Protein AF-0000000066916972 (afdb_homodimer)

Secondary structure (DSSP, 8-state):
------PPPGGGSPPHHHHHHHHHHHHHHHHTT----HHHHHHHHHHHHHHHHHHHHTT--TTEEEEEEEEEEE--TT-EEEEEEEES-TTT-EEEEEEEE-SSEEEEEEEEEEE--/------PPPGGGSPPHHHHHHHHHHHHHHHHTT----HHHHHHHHHHHHHHHHHHHHTT--TTEEEEEEEEEEE--TT-EEEEEEEES-TTT-EEEEEEEE-SSEEEEEEEEEEE--

Solvent-accessible surface area (backbone atoms only — not comparable to full-atom values): 13175 Å² total; per-residue (Å²): 131,79,71,82,71,65,65,71,51,83,89,57,46,86,51,61,69,60,53,36,48,51,49,51,50,51,48,51,72,72,43,71,84,51,66,63,40,78,90,60,36,74,52,49,26,49,53,52,43,50,54,50,50,54,55,56,59,70,66,70,46,89,48,48,33,42,38,35,38,23,36,35,30,49,61,58,77,83,55,64,27,77,30,76,47,76,53,71,56,76,88,64,30,49,74,36,65,42,82,44,73,60,95,37,22,32,32,43,39,36,39,38,40,40,57,46,75,130,81,74,81,72,67,65,72,50,83,89,56,46,84,53,62,69,60,52,37,48,50,47,50,49,51,48,50,72,70,43,70,84,51,68,63,40,81,90,58,37,69,53,50,26,48,53,52,43,50,53,50,50,54,56,56,60,69,66,69,46,88,48,49,33,42,38,36,38,22,37,33,29,50,61,55,81,84,55,63,29,78,31,76,46,74,52,72,54,77,88,65,30,49,73,35,66,39,82,44,74,61,96,38,24,32,32,43,38,36,40,38,39,40,57,45,75

Organism: Strongyloides stercoralis (NCBI:txid6248)

InterPro domains:
  IPR005334 Dynein light chain Tctex-1-like [PF03645] (20-112)
  IPR005334 Dynein light chain Tctex-1-like [PTHR21255] (5-115)
  IPR038586 Tctex-1-like superfamily [G3DSA:3.30.1140.40] (19-115)

Nearest PDB structures (foldseek):
  8glv-assembly1_AS  TM=9.464E-01  e=1.486E-13  Chlamydomonas reinhardtii
  8j07-assembly1_r7  TM=9.546E-01  e=4.256E-13  Homo sapiens
  8j07-assembly1_l7  TM=9.556E-01  e=2.866E-11  Homo sapiens
  8rgi-assembly1_B  TM=9.349E-01  e=4.851E-11  Homo sapiens
  8glv-assembly1_Lr  TM=9.113E-01  e=4.541E-10  Chlamydomonas reinhardtii

Foldseek 3Di:
DPPPPDADDPLLADDQVQLQVLLVVLCCVQPVPPADDPVPVVCSQVVSQVSSVVVVVVSVRVQKDKDKDKDKDFPDDPPDDDDDDDDADPRRKDKYWDWDDDPTMIMIMMMTIHGHD/DPPPPDADDPLLADDQVQLQVLLVVLCCVQPVPPADDPVPVVVSQVVSQVSSVVVVVVSVRVQKDKDKDKDKDFPDDPPDDDDDDDDADPRRKDKYWDWDDDPTMIMIMMMTIHGHD

Structure (mmCIF, N/CA/C/O backbone):
data_AF-0000000066916972-model_v1
#
loop_
_entity.id
_entity.type
_entity.pdbx_description
1 polymer 'Succinate--CoA ligase'
#
loop_
_atom_site.group_PDB
_atom_site.id
_atom_site.type_symbol
_atom_site.label_atom_id
_atom_site.label_alt_id
_atom_site.label_comp_id
_atom_site.label_asym_id
_atom_site.label_entity_id
_atom_site.label_seq_id
_atom_site.pdbx_PDB_ins_code
_atom_site.Cartn_x
_atom_site.Cartn_y
_atom_site.Cartn_z
_atom_site.occupancy
_atom_site.B_iso_or_equiv
_atom_site.auth_seq_id
_atom_site.auth_comp_id
_atom_site.auth_asym_id
_atom_site.auth_atom_id
_atom_site.pdbx_PDB_model_num
ATOM 1 N N . MET A 1 1 ? -1.182 -36.469 -3.906 1 28.83 1 MET A N 1
ATOM 2 C CA . MET A 1 1 ? -0.277 -35.75 -4.797 1 28.83 1 MET A CA 1
ATOM 3 C C . MET A 1 1 ? -0.065 -34.312 -4.316 1 28.83 1 MET A C 1
ATOM 5 O O . MET A 1 1 ? -1.028 -33.562 -4.121 1 28.83 1 MET A O 1
ATOM 9 N N . ASP A 1 2 ? 0.674 -33.969 -3.365 1 36.44 2 ASP A N 1
ATOM 10 C CA . ASP A 1 2 ? 0.94 -32.812 -2.516 1 36.44 2 ASP A CA 1
ATOM 11 C C . ASP A 1 2 ? 1.146 -31.562 -3.354 1 36.44 2 ASP A C 1
ATOM 13 O O . ASP A 1 2 ? 1.999 -31.531 -4.246 1 36.44 2 ASP A O 1
ATOM 17 N N . GLY A 1 3 ? 0.153 -30.906 -3.834 1 41.62 3 GLY A N 1
ATOM 18 C CA . GLY A 1 3 ? 0.138 -29.953 -4.926 1 41.62 3 GLY A CA 1
ATOM 19 C C . GLY A 1 3 ? 1.341 -29.016 -4.926 1 41.62 3 GLY A C 1
ATOM 20 O O . GLY A 1 3 ? 1.827 -28.625 -3.861 1 41.62 3 GLY A O 1
ATOM 21 N N . PHE A 1 4 ? 2.34 -29.141 -5.809 1 47.41 4 PHE A N 1
ATOM 22 C CA . PHE A 1 4 ? 3.635 -28.5 -5.988 1 47.41 4 PHE A CA 1
ATOM 23 C C . PHE A 1 4 ? 3.527 -27 -5.762 1 47.41 4 PHE A C 1
ATOM 25 O O . PHE A 1 4 ? 2.754 -26.312 -6.438 1 47.41 4 PHE A O 1
ATOM 32 N N . VAL A 1 5 ? 3.193 -26.469 -4.504 1 56.69 5 VAL A N 1
ATOM 33 C CA . VAL A 1 5 ? 3.182 -25.031 -4.246 1 56.69 5 VAL A CA 1
ATOM 34 C C . VAL A 1 5 ? 4.469 -24.406 -4.77 1 56.69 5 VAL A C 1
ATOM 36 O O . VAL A 1 5 ? 5.562 -24.734 -4.312 1 56.69 5 VAL A O 1
ATOM 39 N N . LEU A 1 6 ? 4.375 -23.891 -5.957 1 65.12 6 LEU A N 1
ATOM 40 C CA . LEU A 1 6 ? 5.535 -23.234 -6.555 1 65.12 6 LEU A CA 1
ATOM 41 C C . LEU A 1 6 ? 6.07 -22.141 -5.648 1 65.12 6 LEU A C 1
ATOM 43 O O . LEU A 1 6 ? 5.309 -21.281 -5.191 1 65.12 6 LEU A O 1
ATOM 47 N N . ARG A 1 7 ? 7.004 -22.484 -4.734 1 71.56 7 ARG A N 1
ATOM 48 C CA . ARG A 1 7 ? 7.777 -21.5 -3.996 1 71.56 7 ARG A CA 1
ATOM 49 C C . ARG A 1 7 ? 8.984 -21.016 -4.805 1 71.56 7 ARG A C 1
ATOM 51 O O . ARG A 1 7 ? 9.516 -21.766 -5.629 1 71.56 7 ARG A O 1
ATOM 58 N N . PRO A 1 8 ? 9.188 -19.703 -4.699 1 71.88 8 PRO A N 1
ATOM 59 C CA . PRO A 1 8 ? 10.359 -19.234 -5.441 1 71.88 8 PRO A CA 1
ATOM 60 C C . PRO A 1 8 ? 11.648 -19.906 -4.977 1 71.88 8 PRO A C 1
ATOM 62 O O . PRO A 1 8 ? 11.812 -20.188 -3.785 1 71.88 8 PRO A O 1
ATOM 65 N N . ASN A 1 9 ? 12.383 -20.266 -5.961 1 78.69 9 ASN A N 1
ATOM 66 C CA . ASN A 1 9 ? 13.734 -20.656 -5.578 1 78.69 9 ASN A CA 1
ATOM 67 C C . ASN A 1 9 ? 14.547 -19.453 -5.086 1 78.69 9 ASN A C 1
ATOM 69 O O . ASN A 1 9 ? 14.109 -18.312 -5.215 1 78.69 9 ASN A O 1
ATOM 73 N N . ILE A 1 10 ? 15.625 -19.672 -4.469 1 77.12 10 ILE A N 1
ATOM 74 C CA . ILE A 1 10 ? 16.422 -18.672 -3.791 1 77.12 10 ILE A CA 1
ATOM 75 C C . ILE A 1 10 ? 16.75 -17.531 -4.754 1 77.12 10 ILE A C 1
ATOM 77 O O . ILE A 1 10 ? 16.703 -16.359 -4.375 1 77.12 10 ILE A O 1
ATOM 81 N N . GLN A 1 11 ? 16.953 -17.844 -6.055 1 81 11 GLN A N 1
ATOM 82 C CA . GLN A 1 11 ? 17.359 -16.828 -7.031 1 81 11 GLN A CA 1
ATOM 83 C C . GLN A 1 11 ? 16.156 -16.016 -7.496 1 81 11 GLN A C 1
ATOM 85 O O . GLN A 1 11 ? 16.312 -14.898 -7.996 1 81 11 GLN A O 1
ATOM 90 N N . GLU A 1 12 ? 15.023 -16.516 -7.262 1 89.06 12 GLU A N 1
ATOM 91 C CA . GLU A 1 12 ? 13.828 -15.859 -7.789 1 89.06 12 GLU A CA 1
ATOM 92 C C . GLU A 1 12 ? 13.031 -15.188 -6.676 1 89.06 12 GLU A C 1
ATOM 94 O O . GLU A 1 12 ? 11.891 -14.766 -6.887 1 89.06 12 GLU A O 1
ATOM 99 N N . LYS A 1 13 ? 13.672 -15.141 -5.566 1 93.38 13 LYS A N 1
ATOM 100 C CA . LYS A 1 13 ? 12.984 -14.539 -4.426 1 93.38 13 LYS A CA 1
ATOM 101 C C . LYS A 1 13 ? 13.32 -13.055 -4.301 1 93.38 13 LYS A C 1
ATOM 103 O O . LYS A 1 13 ? 14.469 -12.656 -4.473 1 93.38 13 LYS A O 1
ATOM 108 N N . PHE A 1 14 ? 12.367 -12.328 -4.012 1 97.12 14 PHE A N 1
ATOM 109 C CA . PHE A 1 14 ? 12.586 -10.922 -3.678 1 97.12 14 PHE A CA 1
ATOM 110 C C . PHE A 1 14 ? 13.352 -10.797 -2.365 1 97.12 14 PHE A C 1
ATOM 112 O O . PHE A 1 14 ? 12.914 -11.305 -1.333 1 97.12 14 PHE A O 1
ATOM 119 N N . ARG A 1 15 ? 14.484 -10.141 -2.395 1 96.44 15 ARG A N 1
ATOM 120 C CA . ARG A 1 15 ? 15.305 -9.945 -1.201 1 96.44 15 ARG A CA 1
ATOM 121 C C . ARG A 1 15 ? 15.039 -8.586 -0.57 1 96.44 15 ARG A C 1
ATOM 123 O O . ARG A 1 15 ? 15.242 -7.547 -1.208 1 96.44 15 ARG A O 1
ATOM 130 N N . SER A 1 16 ? 14.648 -8.586 0.665 1 97.31 16 SER A N 1
ATOM 131 C CA . SER A 1 16 ? 14.297 -7.363 1.374 1 97.31 16 SER A CA 1
ATOM 132 C C . SER A 1 16 ? 15.461 -6.379 1.399 1 97.31 16 SER A C 1
ATOM 134 O O . SER A 1 16 ? 15.258 -5.168 1.316 1 97.31 16 SER A O 1
ATOM 136 N N . THR A 1 17 ? 16.672 -6.855 1.531 1 97.62 17 THR A N 1
ATOM 137 C CA . THR A 1 17 ? 17.859 -6.004 1.575 1 97.62 17 THR A CA 1
ATOM 138 C C . THR A 1 17 ? 17.984 -5.199 0.286 1 97.62 17 THR A C 1
ATOM 140 O O . THR A 1 17 ? 18.25 -3.996 0.324 1 97.62 17 THR A O 1
ATOM 143 N N . ILE A 1 18 ? 17.781 -5.828 -0.827 1 97.56 18 ILE A N 1
ATOM 144 C CA . ILE A 1 18 ? 17.875 -5.164 -2.121 1 97.56 18 ILE A CA 1
ATOM 145 C C . ILE A 1 18 ? 16.75 -4.125 -2.244 1 97.56 18 ILE A C 1
ATOM 147 O O . ILE A 1 18 ? 17 -2.992 -2.662 1 97.56 18 ILE A O 1
ATOM 151 N N . GLY A 1 19 ? 15.516 -4.48 -1.885 1 98.38 19 GLY A N 1
ATOM 152 C CA . GLY A 1 19 ? 14.398 -3.551 -1.91 1 98.38 19 GLY A CA 1
ATOM 153 C C . GLY A 1 19 ? 14.625 -2.318 -1.057 1 98.38 19 GLY A C 1
ATOM 154 O O . GLY A 1 19 ? 14.367 -1.196 -1.494 1 98.38 19 GLY A O 1
ATOM 155 N N . LYS A 1 20 ? 15.18 -2.57 0.111 1 98.38 20 LYS A N 1
ATOM 156 C CA . LYS A 1 20 ? 15.469 -1.457 1.011 1 98.38 20 LYS A CA 1
ATOM 157 C C . LYS A 1 20 ? 16.516 -0.52 0.409 1 98.38 20 LYS A C 1
ATOM 159 O O . LYS A 1 20 ? 16.375 0.703 0.491 1 98.38 20 LYS A O 1
ATOM 164 N N . ASN A 1 21 ? 17.5 -1.077 -0.158 1 98.69 21 ASN A N 1
ATOM 165 C CA . ASN A 1 21 ? 18.531 -0.267 -0.786 1 98.69 21 ASN A CA 1
ATOM 166 C C . ASN A 1 21 ? 17.984 0.56 -1.941 1 98.69 21 ASN A C 1
ATOM 168 O O . ASN A 1 21 ? 18.375 1.712 -2.133 1 98.69 21 ASN A O 1
ATOM 172 N N . ILE A 1 22 ? 17.109 -0.018 -2.725 1 98.75 22 ILE A N 1
ATOM 173 C CA . ILE A 1 22 ? 16.469 0.706 -3.816 1 98.75 22 ILE A CA 1
ATOM 174 C C . ILE A 1 22 ? 15.742 1.934 -3.266 1 98.75 22 ILE A C 1
ATOM 176 O O . ILE A 1 22 ? 15.914 3.045 -3.773 1 98.75 22 ILE A O 1
ATOM 180 N N . LEU A 1 23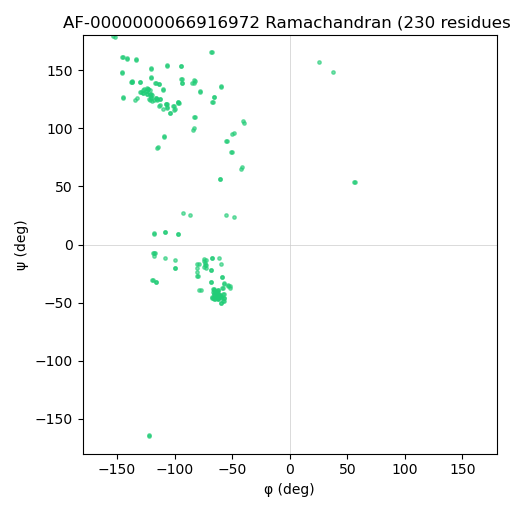 ? 14.938 1.767 -2.201 1 98.75 23 LEU A N 1
ATOM 181 C CA . LEU A 1 23 ? 14.18 2.869 -1.614 1 98.75 23 LEU A CA 1
ATOM 182 C C . LEU A 1 23 ? 15.117 3.949 -1.085 1 98.75 23 LEU A C 1
ATOM 184 O O . LEU A 1 23 ? 14.914 5.137 -1.352 1 98.75 23 LEU A O 1
ATOM 188 N N . LYS A 1 24 ? 16.125 3.527 -0.404 1 98.62 24 LYS A N 1
ATOM 189 C CA . LYS A 1 24 ? 17.094 4.453 0.175 1 98.62 24 LYS A CA 1
ATOM 190 C C . LYS A 1 24 ? 17.766 5.289 -0.908 1 98.62 24 LYS A C 1
ATOM 192 O O . LYS A 1 24 ? 17.828 6.516 -0.803 1 98.62 24 LYS A O 1
ATOM 197 N N . GLU A 1 25 ? 18.25 4.625 -1.918 1 98.75 25 GLU A N 1
ATOM 198 C CA . GLU A 1 25 ? 19 5.281 -2.984 1 98.75 25 GLU A CA 1
ATOM 199 C C . GLU A 1 25 ? 18.109 6.234 -3.775 1 98.75 25 GLU A C 1
ATOM 201 O O . GLU A 1 25 ? 18.516 7.367 -4.066 1 98.75 25 GLU A O 1
ATOM 206 N N . VAL A 1 26 ? 16.953 5.809 -4.156 1 98.44 26 VAL A N 1
ATOM 207 C CA . VAL A 1 26 ? 16.047 6.629 -4.953 1 98.44 26 VAL A CA 1
ATOM 208 C C . VAL A 1 26 ? 15.648 7.879 -4.168 1 98.44 26 VAL A C 1
ATOM 210 O O . VAL A 1 26 ? 15.688 8.992 -4.703 1 98.44 26 VAL A O 1
ATOM 213 N N . CYS A 1 27 ? 15.281 7.711 -2.887 1 97.69 27 CYS A N 1
ATOM 214 C CA . CYS A 1 27 ? 14.883 8.859 -2.076 1 97.69 27 CYS A CA 1
ATOM 215 C C . CYS A 1 27 ? 16.047 9.844 -1.923 1 97.69 27 CYS A C 1
ATOM 217 O O . CYS A 1 27 ? 15.852 11.047 -2.061 1 97.69 27 CYS A O 1
ATOM 219 N N . GLN A 1 28 ? 17.172 9.289 -1.619 1 97.5 28 GLN A N 1
ATOM 220 C CA . GLN A 1 28 ? 18.344 10.141 -1.462 1 97.5 28 GLN A CA 1
ATOM 221 C C . GLN A 1 28 ? 18.641 10.914 -2.746 1 97.5 28 GLN A C 1
ATOM 223 O O . GLN A 1 28 ? 18.906 12.117 -2.709 1 97.5 28 GLN A O 1
ATOM 228 N N . GLU A 1 29 ? 18.594 10.242 -3.867 1 97.44 29 GLU A N 1
ATOM 229 C CA . GLU A 1 29 ? 18.922 10.828 -5.16 1 97.44 29 GLU A CA 1
ATOM 230 C C . GLU A 1 29 ? 17.906 11.898 -5.555 1 97.44 29 GLU A C 1
ATOM 232 O O . GLU A 1 29 ? 18.281 12.961 -6.066 1 97.44 29 GLU A O 1
ATOM 237 N N . LEU A 1 30 ? 16.641 11.734 -5.297 1 95.75 30 LEU A N 1
ATOM 238 C CA . LEU A 1 30 ? 15.609 12.586 -5.879 1 95.75 30 LEU A CA 1
ATOM 239 C C . LEU A 1 30 ? 15.164 13.656 -4.891 1 95.75 30 LEU A C 1
ATOM 241 O O . LEU A 1 30 ? 14.633 14.695 -5.289 1 95.75 30 LEU A O 1
ATOM 245 N N . LEU A 1 31 ? 15.43 13.414 -3.559 1 93.88 31 LEU A N 1
ATOM 246 C CA . LEU A 1 31 ? 14.766 14.297 -2.605 1 93.88 31 LEU A CA 1
ATOM 247 C C . LEU A 1 31 ? 15.781 15.102 -1.808 1 93.88 31 LEU A C 1
ATOM 249 O O . LEU A 1 31 ? 15.414 15.992 -1.041 1 93.88 31 LEU A O 1
ATOM 253 N N . HIS A 1 32 ? 17.047 14.812 -1.965 1 93.44 32 HIS A N 1
ATOM 254 C CA . HIS A 1 32 ? 18.062 15.406 -1.101 1 93.44 32 HIS A CA 1
ATOM 255 C C . HIS A 1 32 ? 18.031 16.938 -1.186 1 93.44 32 HIS A C 1
ATOM 257 O O . HIS A 1 32 ? 18.328 17.625 -0.208 1 93.44 32 HIS A O 1
ATOM 263 N N . ASP A 1 33 ? 17.609 17.5 -2.293 1 90.06 33 ASP A N 1
ATOM 264 C CA . ASP A 1 33 ? 17.641 18.953 -2.443 1 90.06 33 ASP A CA 1
ATOM 265 C C . ASP A 1 33 ? 16.219 19.516 -2.641 1 90.06 33 ASP A C 1
ATOM 267 O O . ASP A 1 33 ? 16.047 20.656 -3.053 1 90.06 33 ASP A O 1
ATOM 271 N N . LYS A 1 34 ? 15.289 18.672 -2.447 1 89.19 34 LYS A N 1
ATOM 272 C CA . LYS A 1 34 ? 13.906 19.094 -2.656 1 89.19 34 LYS A CA 1
ATOM 273 C C . LYS A 1 34 ? 13.359 19.812 -1.425 1 89.19 34 LYS A C 1
ATOM 275 O O . LYS A 1 34 ? 13.742 19.5 -0.296 1 89.19 34 LYS A O 1
ATOM 280 N N . THR A 1 35 ? 12.617 20.781 -1.675 1 85.69 35 THR A N 1
ATOM 281 C CA . THR A 1 35 ? 11.852 21.438 -0.622 1 85.69 35 THR A CA 1
ATOM 282 C C . THR A 1 35 ? 10.375 21.078 -0.726 1 85.69 35 THR A C 1
ATOM 284 O O . THR A 1 35 ? 9.938 20.5 -1.718 1 85.69 35 THR A O 1
ATOM 287 N N . PHE A 1 36 ? 9.789 21.188 0.492 1 81.62 36 PHE A N 1
ATOM 288 C CA . PHE A 1 36 ? 8.352 20.938 0.448 1 81.62 36 PHE A CA 1
ATOM 289 C C . PHE A 1 36 ? 7.605 22.203 0.039 1 81.62 36 PHE A C 1
ATOM 291 O O . PHE A 1 36 ? 7.645 23.219 0.748 1 81.62 36 PHE A O 1
ATOM 298 N N . GLU A 1 37 ? 7.238 22.297 -1.249 1 74.62 37 GLU A N 1
ATOM 299 C CA . GLU A 1 37 ? 6.352 23.344 -1.723 1 74.62 37 GLU A CA 1
ATOM 300 C C . GLU A 1 37 ? 5.055 22.766 -2.285 1 74.62 37 GLU A C 1
ATOM 302 O O . GLU A 1 37 ? 5.086 21.938 -3.195 1 74.62 37 GLU A O 1
ATOM 307 N N . ILE A 1 38 ? 3.932 23.219 -1.754 1 63.72 38 ILE A N 1
ATOM 308 C CA . ILE A 1 38 ? 2.619 22.688 -2.113 1 63.72 38 ILE A CA 1
ATOM 309 C C . ILE A 1 38 ? 2.453 22.703 -3.631 1 63.72 38 ILE A C 1
ATOM 311 O O . ILE A 1 38 ? 1.91 21.766 -4.219 1 63.72 38 ILE A O 1
ATOM 315 N N . ALA A 1 39 ? 2.979 23.75 -4.324 1 61.03 39 ALA A N 1
ATOM 316 C CA . ALA A 1 39 ? 2.799 23.922 -5.762 1 61.03 39 ALA A CA 1
ATOM 317 C C . ALA A 1 39 ? 3.635 22.922 -6.547 1 61.03 39 ALA A C 1
ATOM 319 O O . ALA A 1 39 ? 3.297 22.578 -7.684 1 61.03 39 ALA A O 1
ATOM 320 N N . THR A 1 40 ? 4.609 22.359 -6.027 1 59.53 40 THR A N 1
ATOM 321 C CA . THR A 1 40 ? 5.543 21.531 -6.781 1 59.53 40 THR A CA 1
ATOM 322 C C . THR A 1 40 ? 5.516 20.094 -6.273 1 59.53 40 THR A C 1
ATOM 324 O O . THR A 1 40 ? 5.938 19.172 -6.977 1 59.53 40 THR A O 1
ATOM 327 N N . ILE A 1 41 ? 4.859 19.797 -5.16 1 59.88 41 ILE A N 1
ATOM 328 C CA . ILE A 1 41 ? 5.043 18.5 -4.5 1 59.88 41 ILE A CA 1
ATOM 329 C C . ILE A 1 41 ? 4.199 17.438 -5.203 1 59.88 41 ILE A C 1
ATOM 331 O O . ILE A 1 41 ? 4.559 16.266 -5.215 1 59.88 41 ILE A O 1
ATOM 335 N N . GLU A 1 42 ? 3.195 17.891 -5.934 1 63.84 42 GLU A N 1
ATOM 336 C CA . GLU A 1 42 ? 2.316 16.891 -6.543 1 63.84 42 GLU A CA 1
ATOM 337 C C . GLU A 1 42 ? 3.088 15.992 -7.504 1 63.84 42 GLU A C 1
ATOM 339 O O . GLU A 1 42 ? 2.818 14.797 -7.586 1 63.84 42 GLU A O 1
ATOM 344 N N . ASP A 1 43 ? 4.328 16.453 -7.777 1 80.31 43 ASP A N 1
ATOM 345 C CA . ASP A 1 43 ? 5.023 15.688 -8.812 1 80.31 43 ASP A CA 1
ATOM 346 C C . ASP A 1 43 ? 6.152 14.852 -8.211 1 80.31 43 ASP A C 1
ATOM 348 O O . ASP A 1 43 ? 6.621 13.898 -8.828 1 80.31 43 ASP A O 1
ATOM 352 N N . SER A 1 44 ? 6.422 15.164 -6.949 1 87.06 44 SER A N 1
ATOM 353 C CA . SER A 1 44 ? 7.617 14.508 -6.426 1 87.06 44 SER A CA 1
ATOM 354 C C . SER A 1 44 ? 7.344 13.047 -6.082 1 87.06 44 SER A C 1
ATOM 356 O O . SER A 1 44 ? 8.188 12.18 -6.32 1 87.06 44 SER A O 1
ATOM 358 N N . SER A 1 45 ? 6.184 12.867 -5.543 1 92.62 45 SER A N 1
ATOM 359 C CA . SER A 1 45 ? 5.895 11.484 -5.16 1 92.62 45 SER A CA 1
ATOM 360 C C . SER A 1 45 ? 5.738 10.594 -6.387 1 92.62 45 SER A C 1
ATOM 362 O O . SER A 1 45 ? 6.125 9.422 -6.359 1 92.62 45 SER A O 1
ATOM 364 N N . VAL A 1 46 ? 5.254 11.141 -7.418 1 93.94 46 VAL A N 1
ATOM 365 C CA . VAL A 1 46 ? 5.082 10.398 -8.656 1 93.94 46 VAL A CA 1
ATOM 366 C C . VAL A 1 46 ? 6.445 10.047 -9.242 1 93.94 46 VAL A C 1
ATOM 368 O O . VAL A 1 46 ? 6.684 8.906 -9.648 1 93.94 46 VAL A O 1
ATOM 371 N N . VAL A 1 47 ? 7.273 10.992 -9.242 1 94.81 47 VAL A N 1
ATOM 372 C CA . VAL A 1 47 ? 8.617 10.805 -9.781 1 94.81 47 VAL A CA 1
ATOM 373 C C . VAL A 1 47 ? 9.359 9.75 -8.961 1 94.81 47 VAL A C 1
ATOM 375 O O . VAL A 1 47 ? 10.008 8.867 -9.516 1 94.81 47 VAL A O 1
ATOM 378 N N . VAL A 1 48 ? 9.227 9.852 -7.672 1 96.75 48 VAL A N 1
ATOM 379 C CA . VAL A 1 48 ? 9.867 8.883 -6.785 1 96.75 48 VAL A CA 1
ATOM 380 C C . VAL A 1 48 ? 9.297 7.492 -7.035 1 96.75 48 VAL A C 1
ATOM 382 O O . VAL A 1 48 ? 10.047 6.527 -7.184 1 96.75 48 VAL A O 1
ATOM 385 N N . ALA A 1 49 ? 8.031 7.395 -7.16 1 97.44 49 ALA A N 1
ATOM 386 C CA . ALA A 1 49 ? 7.383 6.105 -7.383 1 97.44 49 ALA A CA 1
ATOM 387 C C . ALA A 1 49 ? 7.816 5.496 -8.711 1 97.44 49 ALA A C 1
ATOM 389 O O . ALA A 1 49 ? 8.078 4.293 -8.789 1 97.44 49 ALA A O 1
ATOM 390 N N . GLU A 1 50 ? 7.895 6.289 -9.68 1 97.44 50 GLU A N 1
ATOM 391 C CA . GLU A 1 50 ? 8.297 5.816 -11 1 97.44 50 GLU A CA 1
ATOM 392 C C . GLU A 1 50 ? 9.742 5.324 -11 1 97.44 50 GLU A C 1
ATOM 394 O O . GLU A 1 50 ? 10.055 4.301 -11.609 1 97.44 50 GLU A O 1
ATOM 399 N N . ALA A 1 51 ? 10.562 6.055 -10.367 1 98.12 51 ALA A N 1
ATOM 400 C CA . ALA A 1 51 ? 11.961 5.648 -10.258 1 98.12 51 ALA A CA 1
ATOM 401 C C . ALA A 1 51 ? 12.094 4.312 -9.531 1 98.12 51 ALA A C 1
ATOM 403 O O . ALA A 1 51 ? 12.859 3.447 -9.953 1 98.12 51 ALA A O 1
ATOM 404 N N . ILE A 1 52 ? 11.336 4.141 -8.438 1 98.56 52 ILE A N 1
ATOM 405 C CA . ILE A 1 52 ? 11.352 2.891 -7.688 1 98.56 52 ILE A CA 1
ATOM 406 C C . ILE A 1 52 ? 10.852 1.754 -8.57 1 98.56 52 ILE A C 1
ATOM 408 O O . ILE A 1 52 ? 11.469 0.688 -8.641 1 98.56 52 ILE A O 1
ATOM 412 N N . ARG A 1 53 ? 9.797 2.041 -9.242 1 98.12 53 ARG A N 1
ATOM 413 C CA . ARG A 1 53 ? 9.211 1.047 -10.133 1 98.12 53 ARG A CA 1
ATOM 414 C C . ARG A 1 53 ? 10.227 0.568 -11.164 1 98.12 53 ARG A C 1
ATOM 416 O O . ARG A 1 53 ? 10.344 -0.633 -11.414 1 98.12 53 ARG A O 1
ATOM 423 N N . ASN A 1 54 ? 10.914 1.484 -11.75 1 98.25 54 ASN A N 1
ATOM 424 C CA . ASN A 1 54 ? 11.898 1.149 -12.773 1 98.25 54 ASN A CA 1
ATOM 425 C C . ASN A 1 54 ? 13.016 0.276 -12.211 1 98.25 54 ASN A C 1
ATOM 427 O O . ASN A 1 54 ? 13.453 -0.675 -12.859 1 98.25 54 ASN A O 1
ATOM 431 N N . ARG A 1 55 ? 13.469 0.548 -10.984 1 98.38 55 ARG A N 1
ATOM 432 C CA . ARG A 1 55 ? 14.492 -0.264 -10.336 1 98.38 55 ARG A CA 1
ATOM 433 C C . ARG A 1 55 ? 13.977 -1.672 -10.055 1 98.38 55 ARG A C 1
ATOM 435 O O . ARG A 1 55 ? 14.727 -2.646 -10.18 1 98.38 55 ARG A O 1
ATOM 442 N N . LEU A 1 56 ? 12.742 -1.772 -9.664 1 98.06 56 LEU A N 1
ATOM 443 C CA . LEU A 1 56 ? 12.148 -3.074 -9.375 1 98.06 56 LEU A CA 1
ATOM 444 C C . LEU A 1 56 ? 12.055 -3.92 -10.648 1 98.06 56 LEU A C 1
ATOM 446 O O . LEU A 1 56 ? 12.289 -5.129 -10.609 1 98.06 56 LEU A O 1
ATOM 450 N N . LYS A 1 57 ? 11.664 -3.266 -11.742 1 96.88 57 LYS A N 1
ATOM 451 C CA . LYS A 1 57 ? 11.594 -3.961 -13.023 1 96.88 57 LYS A CA 1
ATOM 452 C C . LYS A 1 57 ? 12.945 -4.566 -13.391 1 96.88 57 LYS A C 1
ATOM 454 O O . LYS A 1 57 ? 13.016 -5.672 -13.93 1 96.88 57 LYS A O 1
ATOM 459 N N . ASP A 1 58 ? 13.969 -3.906 -13.016 1 97.25 58 ASP A N 1
ATOM 460 C CA . ASP A 1 58 ? 15.32 -4.316 -13.367 1 97.25 58 ASP A CA 1
ATOM 461 C C . ASP A 1 58 ? 15.75 -5.547 -12.57 1 97.25 58 ASP A C 1
ATOM 463 O O . ASP A 1 58 ? 16.734 -6.207 -12.922 1 97.25 58 ASP A O 1
ATOM 467 N N . LEU A 1 59 ? 15.07 -5.867 -11.469 1 96.06 59 LEU A N 1
ATOM 468 C CA . LEU A 1 59 ? 15.391 -7.059 -10.688 1 96.06 59 LEU A CA 1
ATOM 469 C C . LEU A 1 59 ? 15.047 -8.328 -11.469 1 96.06 59 LEU A C 1
ATOM 471 O O . LEU A 1 59 ? 15.531 -9.414 -11.141 1 96.06 59 LEU A O 1
ATOM 475 N N . ASN A 1 60 ? 14.148 -8.258 -12.461 1 95 60 ASN A N 1
ATOM 476 C CA . ASN A 1 60 ? 13.766 -9.359 -13.336 1 95 60 ASN A CA 1
ATOM 477 C C . ASN A 1 60 ? 13.258 -10.562 -12.539 1 95 60 ASN A C 1
ATOM 479 O O . ASN A 1 60 ? 13.75 -11.68 -12.711 1 95 60 ASN A O 1
ATOM 483 N N . LEU A 1 61 ? 12.281 -10.32 -11.688 1 95.5 61 LEU A N 1
ATOM 484 C CA . LEU A 1 61 ? 11.562 -11.359 -10.945 1 95.5 61 LEU A CA 1
ATOM 485 C C . LEU A 1 61 ? 10.141 -11.508 -11.461 1 95.5 61 LEU A C 1
ATOM 487 O O . LEU A 1 61 ? 9.211 -10.891 -10.93 1 95.5 61 LEU A O 1
ATOM 491 N N . PRO A 1 62 ? 9.906 -12.383 -12.383 1 92.75 62 PRO A N 1
ATOM 492 C CA . PRO A 1 62 ? 8.656 -12.398 -13.148 1 92.75 62 PRO A CA 1
ATOM 493 C C . PRO A 1 62 ? 7.469 -12.906 -12.336 1 92.75 62 PRO A C 1
ATOM 495 O O . PRO A 1 62 ? 6.312 -12.688 -12.719 1 92.75 62 PRO A O 1
ATOM 498 N N . ARG A 1 63 ? 7.711 -13.523 -11.266 1 93.19 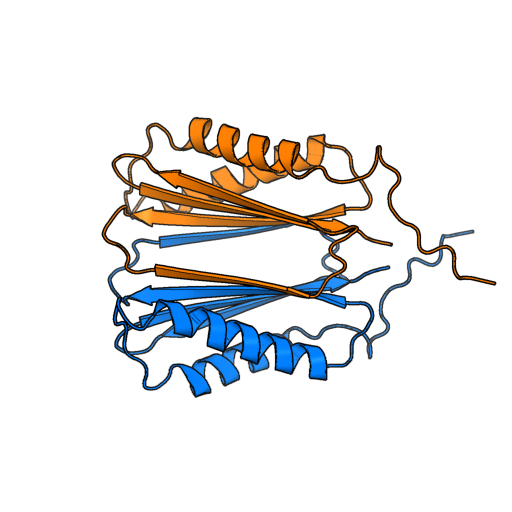63 ARG A N 1
ATOM 499 C CA . ARG A 1 63 ? 6.605 -14.086 -10.5 1 93.19 63 ARG A CA 1
ATOM 500 C C . ARG A 1 63 ? 6.188 -13.148 -9.375 1 93.19 63 ARG A C 1
ATOM 502 O O . ARG A 1 63 ? 5.398 -13.516 -8.508 1 93.19 63 ARG A O 1
ATOM 509 N N . TYR A 1 64 ? 6.742 -12.008 -9.422 1 96.44 64 TYR A N 1
ATOM 510 C CA . TYR A 1 64 ? 6.355 -11.039 -8.406 1 96.44 64 TYR A CA 1
ATOM 511 C C . TYR A 1 64 ? 5.527 -9.906 -9.008 1 96.44 64 TYR A C 1
ATOM 513 O O . TYR A 1 64 ? 5.848 -9.406 -10.086 1 96.44 64 TYR A O 1
ATOM 521 N N . LYS A 1 65 ? 4.469 -9.586 -8.367 1 97.31 65 LYS A N 1
ATOM 522 C CA . LYS A 1 65 ? 3.744 -8.328 -8.539 1 97.31 65 LYS A CA 1
ATOM 523 C C . LYS A 1 65 ? 4.188 -7.293 -7.516 1 97.31 65 LYS A C 1
ATOM 525 O O . LYS A 1 65 ? 4.426 -7.625 -6.352 1 97.31 65 LYS A O 1
ATOM 530 N N . TYR A 1 66 ? 4.266 -6.035 -7.941 1 98.31 66 TYR A N 1
ATOM 531 C CA . TYR A 1 66 ? 4.754 -5.004 -7.031 1 98.31 66 TYR A CA 1
ATOM 532 C C . TYR A 1 66 ? 3.703 -3.922 -6.816 1 98.31 66 TYR A C 1
ATOM 534 O O . TYR A 1 66 ? 3.002 -3.533 -7.754 1 98.31 66 TYR A O 1
ATOM 542 N N . ILE A 1 67 ? 3.641 -3.416 -5.625 1 98.44 67 ILE A N 1
ATOM 543 C CA . ILE A 1 67 ? 2.947 -2.189 -5.25 1 98.44 67 ILE A CA 1
ATOM 544 C C . ILE A 1 67 ? 3.938 -1.208 -4.625 1 98.44 67 ILE A C 1
ATOM 546 O O . ILE A 1 67 ? 4.672 -1.562 -3.701 1 98.44 67 ILE A O 1
ATOM 550 N N . VAL A 1 68 ? 3.975 -0.061 -5.191 1 98.44 68 VAL A N 1
ATOM 551 C CA . VAL A 1 68 ? 4.812 1.001 -4.645 1 98.44 68 VAL A CA 1
ATOM 552 C C . VAL A 1 68 ? 3.934 2.119 -4.09 1 98.44 68 VAL A C 1
ATOM 554 O O . VAL A 1 68 ? 3.047 2.621 -4.781 1 98.44 68 VAL A O 1
ATOM 557 N N . LYS A 1 69 ? 4.129 2.465 -2.871 1 97.12 69 LYS A N 1
ATOM 558 C CA . LYS A 1 69 ? 3.428 3.582 -2.244 1 97.12 69 LYS A CA 1
ATOM 559 C C . LYS A 1 69 ? 4.41 4.625 -1.724 1 97.12 69 LYS A C 1
ATOM 561 O O . LYS A 1 69 ? 5.355 4.293 -1.004 1 97.12 69 LYS A O 1
ATOM 566 N N . VAL A 1 70 ? 4.18 5.836 -2.09 1 96.12 70 VAL A N 1
ATOM 567 C CA . VAL A 1 70 ? 5.039 6.934 -1.667 1 96.12 70 VAL A CA 1
ATOM 568 C C . VAL A 1 70 ? 4.195 8.039 -1.042 1 96.12 70 VAL A C 1
ATOM 570 O O . VAL A 1 70 ? 3.17 8.438 -1.603 1 96.12 70 VAL A O 1
ATOM 573 N N . ILE A 1 71 ? 4.617 8.469 0.132 1 92.19 71 ILE A N 1
ATOM 574 C CA . ILE A 1 71 ? 4.016 9.602 0.823 1 92.19 71 ILE A CA 1
ATOM 575 C C . ILE A 1 71 ? 5.07 10.688 1.054 1 92.19 71 ILE A C 1
ATOM 577 O O . ILE A 1 71 ? 6.133 10.414 1.617 1 92.19 71 ILE A O 1
ATOM 581 N N . ILE A 1 72 ? 4.816 11.844 0.651 1 89.69 72 ILE A N 1
ATOM 582 C CA . ILE A 1 72 ? 5.688 12.984 0.916 1 89.69 72 ILE A CA 1
ATOM 583 C C . ILE A 1 72 ? 4.902 14.086 1.624 1 89.69 72 ILE A C 1
ATOM 585 O O . ILE A 1 72 ? 3.818 14.461 1.181 1 89.69 72 ILE A O 1
ATOM 589 N N . ALA A 1 73 ? 5.43 14.555 2.697 1 85.12 73 ALA A N 1
ATOM 590 C CA . ALA A 1 73 ? 4.758 15.586 3.492 1 85.12 73 ALA A CA 1
ATOM 591 C C . ALA A 1 73 ? 5.758 16.594 4.031 1 85.12 73 ALA A C 1
ATOM 593 O O . ALA A 1 73 ? 6.961 16.328 4.078 1 85.12 73 ALA A O 1
ATOM 594 N N . GLU A 1 74 ? 5.148 17.734 4.375 1 81.5 74 GLU A N 1
ATOM 595 C CA . GLU A 1 74 ? 5.984 18.75 5 1 81.5 74 GLU A CA 1
ATOM 596 C C . GLU A 1 74 ? 6.492 18.281 6.363 1 81.5 74 GLU A C 1
ATOM 598 O O . GLU A 1 74 ? 5.758 17.656 7.129 1 81.5 74 GLU A O 1
ATOM 603 N N . GLN A 1 75 ? 7.781 18.375 6.477 1 73.38 75 GLN A N 1
ATOM 604 C CA . GLN A 1 75 ? 8.375 18.031 7.762 1 73.38 75 GLN A CA 1
ATOM 605 C C . GLN A 1 75 ? 7.844 18.938 8.875 1 73.38 75 GLN A C 1
ATOM 607 O O . GLN A 1 75 ? 8.43 19.984 9.164 1 73.38 75 GLN A O 1
ATOM 612 N N . ARG A 1 76 ? 6.453 18.938 9.023 1 61.59 76 ARG A N 1
ATOM 613 C CA . ARG A 1 76 ? 5.969 19.688 10.18 1 61.59 76 ARG A CA 1
ATOM 614 C C . ARG A 1 76 ? 5.406 18.734 11.234 1 61.59 76 ARG A C 1
ATOM 616 O O . ARG A 1 76 ? 4.648 17.828 10.922 1 61.59 76 ARG A O 1
ATOM 623 N N . GLY A 1 77 ? 5.855 18.594 12.312 1 56.31 77 GLY A N 1
ATOM 624 C CA . GLY A 1 77 ? 5.422 17.906 13.523 1 56.31 77 GLY A CA 1
ATOM 625 C C . GLY A 1 77 ? 4.73 16.594 13.25 1 56.31 77 GLY A C 1
ATOM 626 O O . GLY A 1 77 ? 4.379 16.281 12.109 1 56.31 77 GLY A O 1
ATOM 627 N N . GLN A 1 78 ? 4.629 15.43 13.891 1 57.94 78 GLN A N 1
ATOM 628 C CA . GLN A 1 78 ? 4.23 14.039 14.07 1 57.94 78 GLN A CA 1
ATOM 629 C C . GLN A 1 78 ? 2.756 13.844 13.727 1 57.94 78 GLN A C 1
ATOM 631 O O . GLN A 1 78 ? 2.16 12.82 14.086 1 57.94 78 GLN A O 1
ATOM 636 N N . GLY A 1 79 ? 2.123 14.719 12.891 1 65.88 79 GLY A N 1
ATOM 637 C CA . GLY A 1 79 ? 0.672 14.633 12.93 1 65.88 79 GLY A CA 1
ATOM 638 C C . GLY A 1 79 ? 0.108 13.594 11.977 1 65.88 79 GLY A C 1
ATOM 639 O O . GLY A 1 79 ? -1.008 13.75 11.477 1 65.88 79 GLY A O 1
ATOM 640 N N . MET A 1 80 ? 0.829 12.469 11.531 1 77.62 80 MET A N 1
ATOM 641 C CA . MET A 1 80 ? 0.271 11.469 10.625 1 77.62 80 MET A CA 1
ATOM 642 C C . MET A 1 80 ? 0.476 10.062 11.172 1 77.62 80 MET A C 1
ATOM 644 O O . MET A 1 80 ? 1.547 9.742 11.695 1 77.62 80 MET A O 1
ATOM 648 N N . ASN A 1 81 ? -0.54 9.289 11.18 1 84.75 81 ASN A N 1
ATOM 649 C CA . ASN A 1 81 ? -0.474 7.867 11.492 1 84.75 81 ASN A CA 1
ATOM 650 C C . ASN A 1 81 ? -0.652 7.012 10.242 1 84.75 81 ASN A C 1
ATOM 652 O O . ASN A 1 81 ? -1.662 7.125 9.547 1 84.75 81 ASN A O 1
ATOM 656 N N . VAL A 1 82 ? 0.425 6.25 9.977 1 87.81 82 VAL A N 1
ATOM 657 C CA . VAL A 1 82 ? 0.387 5.395 8.797 1 87.81 82 VAL A CA 1
ATOM 658 C C . VAL A 1 82 ? 0.441 3.928 9.219 1 87.81 82 VAL A C 1
ATOM 660 O O . VAL A 1 82 ? 1.303 3.535 10.016 1 87.81 82 VAL A O 1
ATOM 663 N N . THR A 1 83 ? -0.539 3.164 8.789 1 91.94 83 THR A N 1
ATOM 664 C CA . THR A 1 83 ? -0.582 1.735 9.086 1 91.94 83 THR A CA 1
ATOM 665 C C . THR A 1 83 ? -0.747 0.924 7.801 1 91.94 83 THR A C 1
ATOM 667 O O . THR A 1 83 ? -1.536 1.289 6.926 1 91.94 83 THR A O 1
ATOM 670 N N . ALA A 1 84 ? 0.09 -0.107 7.734 1 92.94 84 ALA A N 1
ATOM 671 C CA . ALA A 1 84 ? -0.085 -1.098 6.676 1 92.94 84 ALA A CA 1
ATOM 672 C C . ALA A 1 84 ? -0.323 -2.488 7.258 1 92.94 84 ALA A C 1
ATOM 674 O O . ALA A 1 84 ? 0.363 -2.898 8.195 1 92.94 84 ALA A O 1
ATOM 675 N N . SER A 1 85 ? -1.321 -3.105 6.789 1 94.06 85 SER A N 1
ATOM 676 C CA . SER A 1 85 ? -1.62 -4.48 7.176 1 94.06 85 SER A CA 1
ATOM 677 C C . SER A 1 85 ? -1.68 -5.395 5.957 1 94.06 85 SER A C 1
ATOM 679 O O . SER A 1 85 ? -2.273 -5.043 4.938 1 94.06 85 SER A O 1
ATOM 681 N N . CYS A 1 86 ? -1.032 -6.559 6.066 1 94.19 86 CYS A N 1
ATOM 682 C CA . CYS A 1 86 ? -0.937 -7.473 4.934 1 94.19 86 CYS A CA 1
ATOM 683 C C . CYS A 1 86 ? -1.479 -8.852 5.293 1 94.19 86 CYS A C 1
ATOM 685 O O . CYS A 1 86 ? -1.191 -9.375 6.371 1 94.19 86 CYS A O 1
ATOM 687 N N . MET A 1 87 ? -2.248 -9.375 4.438 1 95.12 87 MET A N 1
ATOM 688 C CA . MET A 1 87 ? -2.771 -10.734 4.535 1 95.12 87 MET A CA 1
ATOM 689 C C . MET A 1 87 ? -2.242 -11.602 3.4 1 95.12 87 MET A C 1
ATOM 691 O O . MET A 1 87 ? -2.898 -11.75 2.367 1 95.12 87 MET A O 1
ATOM 695 N N . TRP A 1 88 ? -1.008 -12.156 3.568 1 94.88 88 TRP A N 1
ATOM 696 C CA . TRP A 1 88 ? -0.286 -12.906 2.545 1 94.88 88 TRP A CA 1
ATOM 697 C C . TRP A 1 88 ? 0.658 -13.922 3.178 1 94.88 88 TRP A C 1
ATOM 699 O O . TRP A 1 88 ? 0.608 -14.156 4.387 1 94.88 88 TRP A O 1
ATOM 709 N N . ASP A 1 89 ? 1.354 -14.695 2.412 1 92.38 89 ASP A N 1
ATOM 710 C CA . ASP A 1 89 ? 2.342 -15.656 2.883 1 92.38 89 ASP A CA 1
ATOM 711 C C . ASP A 1 89 ? 3.686 -14.984 3.148 1 92.38 89 ASP A C 1
ATOM 713 O O . ASP A 1 89 ? 4.395 -14.609 2.211 1 92.38 89 ASP A O 1
ATOM 717 N N . PRO A 1 90 ? 4.086 -14.867 4.402 1 92.31 90 PRO A N 1
ATOM 718 C CA . PRO A 1 90 ? 5.312 -14.141 4.738 1 92.31 90 PRO A CA 1
ATOM 719 C C . PRO A 1 90 ? 6.574 -14.844 4.242 1 92.31 90 PRO A C 1
ATOM 721 O O . PRO A 1 90 ? 7.656 -14.258 4.242 1 92.31 90 PRO A O 1
ATOM 724 N N . ASP A 1 91 ? 6.453 -16.062 3.82 1 91 91 ASP A N 1
ATOM 725 C CA . ASP A 1 91 ? 7.617 -16.781 3.316 1 91 91 ASP A CA 1
ATOM 726 C C . ASP A 1 91 ? 7.941 -16.375 1.881 1 91 91 ASP A C 1
ATOM 728 O O . ASP A 1 91 ? 9.07 -16.531 1.422 1 91 91 ASP A O 1
ATOM 732 N N . THR A 1 92 ? 6.961 -15.953 1.151 1 93.38 92 THR A N 1
ATOM 733 C CA . THR A 1 92 ? 7.164 -15.664 -0.265 1 93.38 92 THR A CA 1
ATOM 734 C C . THR A 1 92 ? 6.945 -14.18 -0.553 1 93.38 92 THR A C 1
ATOM 736 O O . THR A 1 92 ? 7.594 -13.609 -1.434 1 93.38 92 THR A O 1
ATOM 739 N N . ASP A 1 93 ? 6.062 -13.57 0.185 1 96.5 93 ASP A N 1
ATOM 740 C CA . ASP A 1 93 ? 5.75 -12.156 -0.004 1 96.5 93 ASP A CA 1
ATOM 741 C C . ASP A 1 93 ? 6.574 -11.281 0.934 1 96.5 93 ASP A C 1
ATOM 743 O O . ASP A 1 93 ? 7.059 -11.75 1.966 1 96.5 93 ASP A O 1
ATOM 747 N N . SER A 1 94 ? 6.824 -10.055 0.564 1 97.19 94 SER A N 1
ATOM 748 C CA . SER A 1 94 ? 7.656 -9.164 1.374 1 97.19 94 SER A CA 1
ATOM 749 C C . SER A 1 94 ? 7.176 -7.723 1.284 1 97.19 94 SER A C 1
ATOM 751 O O . SER A 1 94 ? 6.594 -7.316 0.276 1 97.19 94 SER A O 1
ATOM 753 N N . ALA A 1 95 ? 7.352 -7.051 2.34 1 98.06 95 ALA A N 1
ATOM 754 C CA . ALA A 1 95 ? 7.195 -5.598 2.381 1 98.06 95 ALA A CA 1
ATOM 755 C C . ALA A 1 95 ? 8.461 -4.922 2.902 1 98.06 95 ALA A C 1
ATOM 757 O O . ALA A 1 95 ? 9.031 -5.352 3.908 1 98.06 95 ALA A O 1
ATOM 758 N N . VAL A 1 96 ? 8.914 -3.91 2.227 1 98.06 96 VAL A N 1
ATOM 759 C CA . VAL A 1 96 ? 10.047 -3.119 2.695 1 98.06 96 VAL A CA 1
ATOM 760 C C . VAL A 1 96 ? 9.703 -1.634 2.643 1 98.06 96 VAL A C 1
ATOM 762 O O . VAL A 1 96 ? 9.023 -1.182 1.716 1 98.06 96 VAL A O 1
ATOM 765 N N . SER A 1 97 ? 10.109 -0.888 3.635 1 97.81 97 SER A N 1
ATOM 766 C CA . SER A 1 97 ? 9.82 0.542 3.682 1 97.81 97 SER A CA 1
ATOM 767 C C . SER A 1 97 ? 11.062 1.342 4.055 1 97.81 97 SER A C 1
ATOM 769 O O . SER A 1 97 ? 12.047 0.781 4.551 1 97.81 97 SER A O 1
ATOM 771 N N . HIS A 1 98 ? 11.023 2.545 3.74 1 97.62 98 HIS A N 1
ATOM 772 C CA . HIS A 1 98 ? 12.07 3.5 4.082 1 97.62 98 HIS A CA 1
ATOM 773 C C . HIS A 1 98 ? 11.484 4.879 4.375 1 97.62 98 HIS A C 1
ATOM 775 O O . HIS A 1 98 ? 10.625 5.363 3.637 1 97.62 98 HIS A O 1
ATOM 781 N N . LEU A 1 99 ? 11.867 5.348 5.52 1 95.06 99 LEU A N 1
ATOM 782 C CA . LEU A 1 99 ? 11.555 6.727 5.871 1 95.06 99 LEU A CA 1
ATOM 783 C C . LEU A 1 99 ? 12.734 7.648 5.574 1 95.06 99 LEU A C 1
ATOM 785 O O . LEU A 1 99 ? 13.828 7.453 6.109 1 95.06 99 LEU A O 1
ATOM 789 N N . TYR A 1 100 ? 12.422 8.609 4.742 1 95.5 100 TYR A N 1
ATOM 790 C CA . TYR A 1 100 ? 13.422 9.609 4.391 1 95.5 100 TYR A CA 1
ATOM 791 C C . TYR A 1 100 ? 13.031 10.984 4.91 1 95.5 100 TYR A C 1
ATOM 793 O O . TYR A 1 100 ? 11.852 11.359 4.871 1 95.5 100 TYR A O 1
ATOM 801 N N . THR A 1 101 ? 14.086 11.641 5.438 1 91.56 101 THR A N 1
ATOM 802 C CA . THR A 1 101 ? 13.828 13.016 5.852 1 91.56 101 THR A CA 1
ATOM 803 C C . THR A 1 101 ? 14.969 13.93 5.426 1 91.56 101 THR A C 1
ATOM 805 O O . THR A 1 101 ? 16.125 13.508 5.371 1 91.56 101 THR A O 1
ATOM 808 N N . ASN A 1 102 ? 14.586 15.086 5.008 1 89.75 102 ASN A N 1
ATOM 809 C CA . ASN A 1 102 ? 15.523 16.203 4.953 1 89.75 102 ASN A CA 1
ATOM 810 C C . ASN A 1 102 ? 15.031 17.375 5.781 1 89.75 102 ASN A C 1
ATOM 812 O O . ASN A 1 102 ? 14.18 17.219 6.656 1 89.75 102 ASN A O 1
ATOM 816 N N . ASN A 1 103 ? 15.531 18.578 5.652 1 87.69 103 ASN A N 1
ATOM 817 C CA . ASN A 1 103 ? 15.18 19.703 6.504 1 87.69 103 ASN A CA 1
ATOM 818 C C . ASN A 1 103 ? 13.789 20.234 6.176 1 87.69 103 ASN A C 1
ATOM 820 O O . ASN A 1 103 ? 13.219 21.016 6.945 1 87.69 103 ASN A O 1
ATOM 824 N N . HIS A 1 104 ? 13.18 19.828 5.055 1 86.06 104 HIS A N 1
ATOM 825 C CA . HIS A 1 104 ? 11.969 20.469 4.551 1 86.06 104 HIS A CA 1
ATOM 826 C C . HIS A 1 104 ? 10.812 19.469 4.469 1 86.06 104 HIS A C 1
ATOM 828 O O . HIS A 1 104 ? 9.648 19.844 4.59 1 86.06 104 HIS A O 1
ATOM 834 N N . LEU A 1 105 ? 11.172 18.172 4.227 1 87.62 105 LEU A N 1
ATOM 835 C CA . LEU A 1 105 ? 10.094 17.219 3.984 1 87.62 105 LEU A CA 1
ATOM 836 C C . LEU A 1 105 ? 10.438 15.844 4.566 1 87.62 105 LEU A C 1
ATOM 838 O O . LEU A 1 105 ? 11.602 15.578 4.887 1 87.62 105 LEU A O 1
ATOM 842 N N . TYR A 1 106 ? 9.461 15.047 4.754 1 89.94 106 TYR A N 1
ATOM 843 C CA . TYR A 1 106 ? 9.688 13.625 4.965 1 89.94 106 TYR A CA 1
ATOM 844 C C . TYR A 1 106 ? 8.977 12.797 3.895 1 89.94 106 TYR A C 1
ATOM 846 O O . TYR A 1 106 ? 8.023 13.266 3.268 1 89.94 106 TYR A O 1
ATOM 854 N N . CYS A 1 107 ? 9.516 11.719 3.623 1 92.5 107 CYS A N 1
ATOM 855 C CA . CYS A 1 107 ? 8.992 10.781 2.635 1 92.5 107 CYS A CA 1
ATOM 856 C C . CYS A 1 107 ? 8.977 9.359 3.186 1 92.5 107 CYS A C 1
ATOM 858 O O . CYS A 1 107 ? 9.992 8.875 3.689 1 92.5 107 CYS A O 1
ATOM 860 N N . GLU A 1 108 ? 7.863 8.773 3.129 1 94.25 108 GLU A N 1
ATOM 861 C CA . GLU A 1 108 ? 7.781 7.336 3.355 1 94.25 108 GLU A CA 1
ATOM 862 C C . GLU A 1 108 ? 7.508 6.586 2.055 1 94.25 108 GLU A C 1
ATOM 864 O O . GLU A 1 108 ? 6.535 6.879 1.356 1 94.25 108 GLU A O 1
ATOM 869 N N . ALA A 1 109 ? 8.375 5.75 1.766 1 97.38 109 ALA A N 1
ATOM 870 C CA . ALA A 1 109 ? 8.211 4.887 0.601 1 97.38 109 ALA A CA 1
ATOM 871 C C . ALA A 1 109 ? 8.125 3.42 1.015 1 97.38 109 ALA A C 1
ATOM 873 O O . ALA A 1 109 ? 8.852 2.975 1.903 1 97.38 109 ALA A O 1
ATOM 874 N N . ILE A 1 110 ? 7.258 2.711 0.394 1 98.31 110 ILE A N 1
ATOM 875 C CA . ILE A 1 110 ? 7.09 1.295 0.703 1 98.31 110 ILE A CA 1
ATOM 876 C C . ILE A 1 110 ? 6.918 0.501 -0.59 1 98.31 110 ILE A C 1
ATOM 878 O O . ILE A 1 110 ? 6.273 0.97 -1.533 1 98.31 110 ILE A O 1
ATOM 882 N N . VAL A 1 111 ? 7.523 -0.636 -0.629 1 98.62 111 VAL A N 1
ATOM 883 C CA . VAL A 1 111 ? 7.312 -1.618 -1.688 1 98.62 111 VAL A CA 1
ATOM 884 C C . VAL A 1 111 ? 6.691 -2.883 -1.101 1 98.62 111 VAL A C 1
ATOM 886 O O . VAL A 1 111 ? 7.18 -3.418 -0.102 1 98.62 111 VAL A O 1
ATOM 889 N N . PHE A 1 112 ? 5.582 -3.295 -1.678 1 98.56 112 PHE A N 1
ATOM 890 C CA . PHE A 1 112 ? 5.066 -4.641 -1.459 1 98.56 112 PHE A CA 1
ATOM 891 C C . PHE A 1 112 ? 5.402 -5.547 -2.635 1 98.56 112 PHE A C 1
ATOM 893 O O . PHE A 1 112 ? 5.074 -5.238 -3.781 1 98.56 112 PHE A O 1
ATOM 900 N N . ALA A 1 113 ? 6.129 -6.578 -2.359 1 98.31 113 ALA A N 1
ATOM 901 C CA . ALA A 1 113 ? 6.426 -7.613 -3.348 1 98.31 113 ALA A CA 1
ATOM 902 C C . ALA A 1 113 ? 5.598 -8.867 -3.096 1 98.31 113 ALA A C 1
ATOM 904 O O . ALA A 1 113 ? 5.809 -9.57 -2.105 1 98.31 113 ALA A O 1
ATOM 905 N N . VAL A 1 114 ? 4.672 -9.18 -4.023 1 97.56 114 VAL A N 1
ATOM 906 C CA . VAL A 1 114 ? 3.707 -10.25 -3.828 1 97.56 114 VAL A CA 1
ATOM 907 C C . VAL A 1 114 ? 3.98 -11.383 -4.82 1 97.56 114 VAL A C 1
ATOM 909 O O . VAL A 1 114 ? 3.881 -11.188 -6.035 1 97.56 114 VAL A O 1
ATOM 912 N N . PHE A 1 115 ? 4.273 -12.578 -4.27 1 95.81 115 PHE A N 1
ATOM 913 C CA . PHE A 1 115 ? 4.625 -13.719 -5.109 1 95.81 115 PHE A CA 1
ATOM 914 C C . PHE A 1 115 ? 3.377 -14.336 -5.723 1 95.81 115 PHE A C 1
ATOM 916 O O . PHE A 1 115 ? 2.375 -14.547 -5.035 1 95.81 115 PHE A O 1
ATOM 923 N N . ASN A 1 116 ? 3.463 -14.562 -7.023 1 91.62 116 ASN A N 1
ATOM 924 C CA . ASN A 1 116 ? 2.402 -15.242 -7.754 1 91.62 116 ASN A CA 1
ATOM 925 C C . ASN A 1 116 ? 2.742 -16.719 -7.996 1 91.62 116 ASN A C 1
ATOM 927 O O . ASN A 1 116 ? 3.729 -17.016 -8.664 1 91.62 116 ASN A O 1
ATOM 931 N N . TYR A 1 117 ? 1.897 -17.531 -7.375 1 84.19 117 TYR A N 1
ATOM 932 C CA . TYR A 1 117 ? 2.162 -18.969 -7.434 1 84.19 117 TYR A CA 1
ATOM 933 C C . TYR A 1 117 ? 1.883 -19.516 -8.828 1 84.19 117 TYR A C 1
ATOM 935 O O . TYR A 1 117 ? 0.994 -19.031 -9.531 1 84.19 117 TYR A O 1
ATOM 943 N N . MET B 1 1 ? 0.032 -26.281 -25.766 1 29.31 1 MET B N 1
ATOM 944 C CA . MET B 1 1 ? -0.859 -26.469 -24.625 1 29.31 1 MET B CA 1
ATOM 945 C C . MET B 1 1 ? -1.038 -25.156 -23.859 1 29.31 1 MET B C 1
ATOM 947 O O . MET B 1 1 ? -0.058 -24.547 -23.438 1 29.31 1 MET B O 1
ATOM 951 N N . ASP B 1 2 ? -1.784 -24.219 -24.203 1 36.41 2 ASP B N 1
ATOM 952 C CA . ASP B 1 2 ? -2.018 -22.812 -23.891 1 36.41 2 ASP B CA 1
ATOM 953 C C . ASP B 1 2 ? -2.176 -22.609 -22.391 1 36.41 2 ASP B C 1
ATOM 955 O O . ASP B 1 2 ? -3.018 -23.234 -21.75 1 36.41 2 ASP B O 1
ATOM 959 N N . GLY B 1 3 ? -1.159 -22.562 -21.594 1 41.81 3 GLY B N 1
ATOM 960 C CA . GLY B 1 3 ? -1.104 -22.75 -20.156 1 41.81 3 GLY B CA 1
ATOM 961 C C . GLY B 1 3 ? -2.277 -22.109 -19.422 1 41.81 3 GLY B C 1
ATOM 962 O O . GLY B 1 3 ? -2.736 -21.031 -19.797 1 41.81 3 GLY B O 1
ATOM 963 N N . PHE B 1 4 ? -3.293 -22.828 -18.938 1 47.62 4 PHE B N 1
ATOM 964 C CA . PHE B 1 4 ? -4.566 -22.516 -18.297 1 47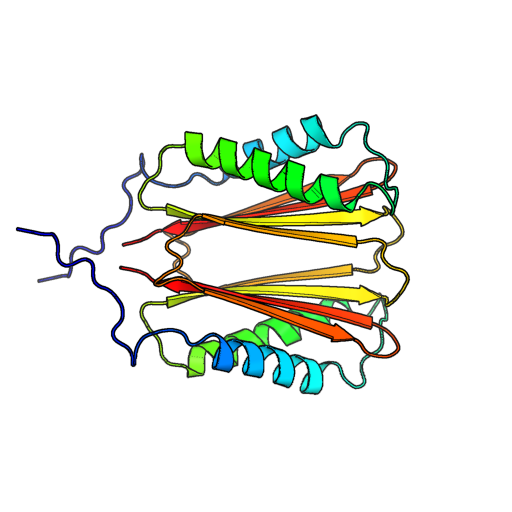.62 4 PHE B CA 1
ATOM 965 C C . PHE B 1 4 ? -4.402 -21.375 -17.297 1 47.62 4 PHE B C 1
ATOM 967 O O . PHE B 1 4 ? -3.646 -21.5 -16.328 1 47.62 4 PHE B O 1
ATOM 974 N N . VAL B 1 5 ? -4.074 -20.078 -17.734 1 56.38 5 VAL B N 1
ATOM 975 C CA . VAL B 1 5 ? -3.992 -18.969 -16.812 1 56.38 5 VAL B CA 1
ATOM 976 C C . VAL B 1 5 ? -5.25 -18.906 -15.945 1 56.38 5 VAL B C 1
ATOM 978 O O . VAL B 1 5 ? -6.355 -18.734 -16.453 1 56.38 5 VAL B O 1
ATOM 981 N N . LEU B 1 6 ? -5.145 -19.5 -14.797 1 64.81 6 LEU B N 1
ATOM 982 C CA . LEU B 1 6 ? -6.273 -19.5 -13.875 1 64.81 6 LEU B CA 1
ATOM 983 C C . LEU B 1 6 ? -6.75 -18.078 -13.594 1 64.81 6 LEU B C 1
ATOM 985 O O . LEU B 1 6 ? -5.945 -17.219 -13.258 1 64.81 6 LEU B O 1
ATOM 989 N N . ARG B 1 7 ? -7.684 -17.578 -14.414 1 70.62 7 ARG B N 1
ATOM 990 C CA . ARG B 1 7 ? -8.406 -16.344 -14.102 1 70.62 7 ARG B CA 1
ATOM 991 C C . ARG B 1 7 ? -9.602 -16.625 -13.195 1 70.62 7 ARG B C 1
ATOM 993 O O . ARG B 1 7 ? -10.18 -17.703 -13.242 1 70.62 7 ARG B O 1
ATOM 1000 N N . PRO B 1 8 ? -9.75 -15.688 -12.234 1 71.25 8 PRO B N 1
ATOM 1001 C CA . PRO B 1 8 ? -10.914 -15.922 -11.383 1 71.25 8 PRO B CA 1
ATOM 1002 C C . PRO B 1 8 ? -12.227 -15.938 -12.164 1 71.25 8 PRO B C 1
ATOM 1004 O O . PRO B 1 8 ? -12.383 -15.188 -13.133 1 71.25 8 PRO B O 1
ATOM 1007 N N . ASN B 1 9 ? -12.984 -16.906 -11.805 1 78 9 ASN B N 1
ATOM 1008 C CA . ASN B 1 9 ? -14.344 -16.797 -12.32 1 78 9 ASN B CA 1
ATOM 1009 C C . ASN B 1 9 ? -15.102 -15.625 -11.695 1 78 9 ASN B C 1
ATOM 1011 O O . ASN B 1 9 ? -14.617 -15.016 -10.742 1 78 9 ASN B O 1
ATOM 1015 N N . ILE B 1 10 ? -16.188 -15.227 -12.227 1 76.75 10 ILE B N 1
ATOM 1016 C CA . ILE B 1 10 ? -16.938 -14.031 -11.859 1 76.75 10 ILE B CA 1
ATOM 1017 C C . ILE B 1 10 ? -17.219 -14.039 -10.359 1 76.75 10 ILE B C 1
ATOM 1019 O O . ILE B 1 10 ? -17.125 -13 -9.695 1 76.75 10 ILE B O 1
ATOM 1023 N N . GLN B 1 11 ? -17.469 -15.234 -9.773 1 80.69 11 GLN B N 1
ATOM 1024 C CA . GLN B 1 11 ? -17.828 -15.328 -8.367 1 80.69 11 GLN B CA 1
ATOM 1025 C C . GLN B 1 11 ? -16.609 -15.219 -7.465 1 80.69 11 GLN B C 1
ATOM 1027 O O . GLN B 1 11 ? -16.719 -14.883 -6.285 1 80.69 11 GLN B O 1
ATOM 1032 N N . GLU B 1 12 ? -15.492 -15.391 -8.023 1 88.69 12 GLU B N 1
ATOM 1033 C CA . GLU B 1 12 ? -14.273 -15.438 -7.219 1 88.69 12 GLU B CA 1
ATOM 1034 C C . GLU B 1 12 ? -13.43 -14.18 -7.426 1 88.69 12 GLU B C 1
ATOM 1036 O O . GLU B 1 12 ? -12.281 -14.117 -6.98 1 88.69 12 GLU B O 1
ATOM 1041 N N . LYS B 1 13 ? -14.055 -13.266 -8.07 1 93.19 13 LYS B N 1
ATOM 1042 C CA . LYS B 1 13 ? -13.328 -12.031 -8.352 1 93.19 13 LYS B CA 1
ATOM 1043 C C . LYS B 1 13 ? -13.594 -10.977 -7.277 1 93.19 13 LYS B C 1
ATOM 1045 O O . LYS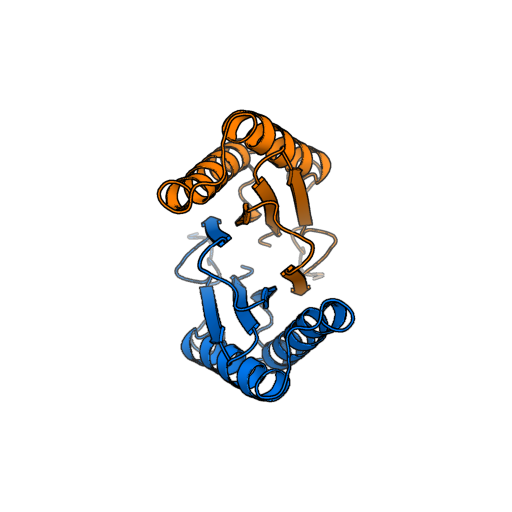 B 1 13 ? -14.734 -10.82 -6.828 1 93.19 13 LYS B O 1
ATOM 1050 N N . PHE B 1 14 ? -12.609 -10.32 -6.918 1 97.06 14 PHE B N 1
ATOM 1051 C CA . PHE B 1 14 ? -12.766 -9.164 -6.047 1 97.06 14 PHE B CA 1
ATOM 1052 C C . PHE B 1 14 ? -13.5 -8.039 -6.766 1 97.06 14 PHE B C 1
ATOM 1054 O O . PHE B 1 14 ? -13.07 -7.586 -7.828 1 97.06 14 PHE B O 1
ATOM 1061 N N . ARG B 1 15 ? -14.602 -7.598 -6.215 1 96.44 15 ARG B N 1
ATOM 1062 C CA . ARG B 1 15 ? -15.391 -6.523 -6.809 1 96.44 15 ARG B CA 1
ATOM 1063 C C . ARG B 1 15 ? -15.062 -5.18 -6.172 1 96.44 15 ARG B C 1
ATOM 1065 O O . ARG B 1 15 ? -15.234 -5 -4.965 1 96.44 15 ARG B O 1
ATOM 1072 N N . SER B 1 16 ? -14.648 -4.246 -6.973 1 97.25 16 SER B N 1
ATOM 1073 C CA . SER B 1 16 ? -14.227 -2.936 -6.492 1 97.25 16 SER B CA 1
ATOM 1074 C C . SER B 1 16 ? -15.344 -2.238 -5.73 1 97.25 16 SER B C 1
ATOM 1076 O O . SER B 1 16 ? -15.094 -1.539 -4.746 1 97.25 16 SER B O 1
ATOM 1078 N N . THR B 1 17 ? -16.578 -2.387 -6.16 1 97.62 17 THR B N 1
ATOM 1079 C CA . THR B 1 17 ? -17.719 -1.758 -5.508 1 97.62 17 THR B CA 1
ATOM 1080 C C . THR B 1 17 ? -17.844 -2.234 -4.066 1 97.62 17 THR B C 1
ATOM 1082 O O . THR B 1 17 ? -18.062 -1.428 -3.158 1 97.62 17 THR B O 1
ATOM 1085 N N . ILE B 1 18 ? -17.688 -3.498 -3.842 1 97.56 18 ILE B N 1
ATOM 1086 C CA . ILE B 1 18 ? -17.766 -4.066 -2.502 1 97.56 18 ILE B CA 1
ATOM 1087 C C . ILE B 1 18 ? -16.609 -3.547 -1.648 1 97.56 18 ILE B C 1
ATOM 1089 O O . ILE B 1 18 ? -16.812 -3.141 -0.502 1 97.56 18 ILE B O 1
ATOM 1093 N N . GLY B 1 19 ? -15.383 -3.551 -2.182 1 98.38 19 GLY B N 1
ATOM 1094 C CA . GLY B 1 19 ? -14.227 -3.021 -1.474 1 98.38 19 GLY B CA 1
ATOM 1095 C C . GLY B 1 19 ? -14.391 -1.57 -1.062 1 98.38 19 GLY B C 1
ATOM 1096 O O . GLY B 1 19 ? -14.094 -1.204 0.076 1 98.38 19 GLY B O 1
ATOM 1097 N N . LYS B 1 20 ? -14.938 -0.8 -1.988 1 98.38 20 LYS B N 1
ATOM 1098 C CA . LYS B 1 20 ? -15.164 0.613 -1.699 1 98.38 20 LYS B CA 1
ATOM 1099 C C . LYS B 1 20 ? -16.172 0.789 -0.572 1 98.38 20 LYS B C 1
ATOM 1101 O O . LYS B 1 20 ? -15.992 1.625 0.314 1 98.38 20 LYS B O 1
ATOM 1106 N N . ASN B 1 21 ? -17.203 0.038 -0.626 1 98.69 21 ASN B N 1
ATOM 1107 C CA . ASN B 1 21 ? -18.219 0.113 0.418 1 98.69 21 ASN B CA 1
ATOM 1108 C C . ASN B 1 21 ? -17.641 -0.275 1.781 1 98.69 21 ASN B C 1
ATOM 1110 O O . ASN B 1 21 ? -18 0.327 2.797 1 98.69 21 ASN B O 1
ATOM 1114 N N . ILE B 1 22 ? -16.812 -1.291 1.822 1 98.75 22 ILE B N 1
ATOM 1115 C CA . ILE B 1 22 ? -16.172 -1.698 3.062 1 98.75 22 ILE B CA 1
ATOM 1116 C C . ILE B 1 22 ? -15.383 -0.524 3.645 1 98.75 22 ILE B C 1
ATOM 1118 O O . ILE B 1 22 ? -15.516 -0.203 4.828 1 98.75 22 ILE B O 1
ATOM 1122 N N . LEU B 1 23 ? -14.555 0.159 2.82 1 98.75 23 LEU B N 1
ATOM 1123 C CA . LEU B 1 23 ? -13.742 1.278 3.279 1 98.75 23 LEU B CA 1
ATOM 1124 C C . LEU B 1 23 ? -14.617 2.414 3.797 1 98.75 23 LEU B C 1
ATOM 1126 O O . LEU B 1 23 ? -14.367 2.955 4.875 1 98.75 23 LEU B O 1
ATOM 1130 N N . LYS B 1 24 ? -15.633 2.709 3.049 1 98.62 24 LYS B N 1
ATOM 1131 C CA . LYS B 1 24 ? -16.547 3.785 3.414 1 98.62 24 LYS B CA 1
ATOM 1132 C C . LYS B 1 24 ? -17.203 3.51 4.762 1 98.62 24 LYS B C 1
ATOM 1134 O O . LYS B 1 24 ? -17.219 4.375 5.641 1 98.62 24 LYS B O 1
ATOM 1139 N N . GLU B 1 25 ? -17.75 2.328 4.898 1 98.75 25 GLU B N 1
ATOM 1140 C CA . GLU B 1 25 ? -18.484 1.954 6.102 1 98.75 25 GLU B CA 1
ATOM 1141 C C . GLU B 1 25 ? -17.578 1.914 7.32 1 98.75 25 GLU B C 1
ATOM 1143 O O . GLU B 1 25 ? -17.922 2.428 8.383 1 98.75 25 GLU B O 1
ATOM 1148 N N . VAL B 1 26 ? -16.438 1.304 7.219 1 98.44 26 VAL B N 1
ATOM 1149 C CA . VAL B 1 26 ? -15.516 1.172 8.336 1 98.44 26 VAL B CA 1
ATOM 1150 C C . VAL B 1 26 ? -15.055 2.555 8.797 1 98.44 26 VAL B C 1
ATOM 1152 O O . VAL B 1 26 ? -15.055 2.852 9.992 1 98.44 26 VAL B O 1
ATOM 1155 N N . CYS B 1 27 ? -14.664 3.422 7.84 1 97.69 27 CYS B N 1
ATOM 1156 C CA . CYS B 1 27 ? -14.203 4.758 8.195 1 97.69 27 CYS B CA 1
ATOM 1157 C C . CYS B 1 27 ? -15.312 5.551 8.875 1 97.69 27 CYS B C 1
ATOM 1159 O O . CYS B 1 27 ? -15.078 6.211 9.891 1 97.69 27 CYS B O 1
ATOM 1161 N N . GLN B 1 28 ? -16.469 5.492 8.273 1 97.5 28 GLN B N 1
ATOM 1162 C CA . GLN B 1 28 ? -17.594 6.211 8.852 1 97.5 28 GLN B CA 1
ATOM 1163 C C . GLN B 1 28 ? -17.875 5.723 10.273 1 97.5 28 GLN B C 1
ATOM 1165 O O . GLN B 1 28 ? -18.094 6.527 11.18 1 97.5 28 GLN B O 1
ATOM 1170 N N . GLU B 1 29 ? -17.891 4.43 10.469 1 97.44 29 GLU B N 1
ATOM 1171 C CA . GLU B 1 29 ? -18.219 3.818 11.75 1 97.44 29 GLU B CA 1
ATOM 1172 C C . GLU B 1 29 ? -17.172 4.152 12.812 1 97.44 29 GLU B C 1
ATOM 1174 O O . GLU B 1 29 ? -17.516 4.449 13.961 1 97.44 29 GLU B O 1
ATOM 1179 N N . LEU B 1 30 ? -15.914 4.191 12.5 1 95.75 30 LEU B N 1
ATOM 1180 C CA . LEU B 1 30 ? -14.859 4.23 13.5 1 95.75 30 LEU B CA 1
ATOM 1181 C C . LEU B 1 30 ? -14.336 5.656 13.688 1 95.75 30 LEU B C 1
ATOM 1183 O O . LEU B 1 30 ? -13.773 5.984 14.727 1 95.75 30 LEU B O 1
ATOM 1187 N N . LEU B 1 31 ? -14.586 6.547 12.656 1 93.81 31 LEU B N 1
ATOM 1188 C CA . LEU B 1 31 ? -13.859 7.812 12.711 1 93.81 31 LEU B CA 1
ATOM 1189 C C . LEU B 1 31 ? -14.828 8.984 12.844 1 93.81 31 LEU B C 1
ATOM 1191 O O . LEU B 1 31 ? -14.406 10.125 13.031 1 93.81 31 LEU B O 1
ATOM 1195 N N . HIS B 1 32 ? -16.125 8.734 12.75 1 93.38 32 HIS B N 1
ATOM 1196 C CA . HIS B 1 32 ? -17.094 9.828 12.68 1 93.38 32 HIS B CA 1
ATOM 1197 C C . HIS B 1 32 ? -17 10.727 13.906 1 93.38 32 HIS B C 1
ATOM 1199 O O . HIS B 1 32 ? -17.25 11.938 13.82 1 93.38 32 HIS B O 1
ATOM 1205 N N . ASP B 1 33 ? -16.578 10.227 15.039 1 90 33 ASP B N 1
ATOM 1206 C CA . ASP B 1 33 ? -16.531 11.031 16.266 1 90 33 ASP B CA 1
ATOM 1207 C C . ASP B 1 33 ? -15.102 11.164 16.781 1 90 33 ASP B C 1
ATOM 1209 O O . ASP B 1 33 ? -14.891 11.562 17.922 1 90 33 ASP B O 1
ATOM 1213 N N . LYS B 1 34 ? -14.203 10.742 16 1 88.94 34 LYS B N 1
ATOM 1214 C CA . LYS B 1 34 ? -12.805 10.789 16.422 1 88.94 34 LYS B CA 1
ATOM 1215 C C . LYS B 1 34 ? -12.203 12.164 16.188 1 88.94 34 LYS B C 1
ATOM 1217 O O . LYS B 1 34 ? -12.562 12.852 15.227 1 88.94 34 LYS B O 1
ATOM 1222 N N . THR B 1 35 ? -11.43 12.57 17.078 1 86 35 THR B N 1
ATOM 1223 C CA . THR B 1 35 ? -10.617 13.766 16.906 1 86 35 THR B CA 1
ATOM 1224 C C . THR B 1 35 ? -9.156 13.398 16.688 1 86 35 THR B C 1
ATOM 1226 O O . THR B 1 35 ? -8.758 12.25 16.891 1 86 35 THR B O 1
ATOM 1229 N N . PHE B 1 36 ? -8.547 14.367 15.984 1 81.81 36 PHE B N 1
ATOM 1230 C CA . PHE B 1 36 ? -7.125 14.125 15.789 1 81.81 36 PHE B CA 1
ATOM 1231 C C . PHE B 1 36 ? -6.328 14.586 17 1 81.81 36 PHE B C 1
ATOM 1233 O O . PHE B 1 36 ? -6.316 15.773 17.328 1 81.81 36 PHE B O 1
ATOM 1240 N N . GLU B 1 37 ? -5.945 13.625 17.859 1 74.81 37 GLU B N 1
ATOM 1241 C CA . GLU B 1 37 ? -5.016 13.891 18.953 1 74.81 37 GLU B CA 1
ATOM 1242 C C . GLU B 1 37 ? -3.758 13.031 18.828 1 74.81 37 GLU B C 1
ATOM 1244 O O . GLU B 1 37 ? -3.842 11.805 18.766 1 74.81 37 GLU B O 1
ATOM 1249 N N . ILE B 1 38 ? -2.627 13.68 18.797 1 64 38 ILE B N 1
ATOM 1250 C CA . ILE B 1 38 ? -1.348 13.016 18.578 1 64 38 ILE B CA 1
ATOM 1251 C C . ILE B 1 38 ? -1.195 11.859 19.562 1 64 38 ILE B C 1
ATOM 1253 O O . ILE B 1 38 ? -0.699 10.789 19.188 1 64 38 ILE B O 1
ATOM 1257 N N . ALA B 1 39 ? -1.682 11.969 20.812 1 61.16 39 ALA B N 1
ATOM 1258 C CA . ALA B 1 39 ? -1.502 10.969 21.859 1 61.16 39 ALA B CA 1
ATOM 1259 C C . ALA B 1 39 ? -2.389 9.758 21.625 1 61.16 39 ALA B C 1
ATOM 1261 O O . ALA B 1 39 ? -2.082 8.656 22.078 1 61.16 39 ALA B O 1
ATOM 1262 N N . THR B 1 40 ? -3.398 9.828 20.875 1 59.41 40 THR B N 1
ATOM 1263 C CA . THR B 1 40 ? -4.371 8.75 20.75 1 59.41 40 THR B CA 1
ATOM 1264 C C . THR B 1 40 ? -4.426 8.242 19.312 1 59.41 40 THR B C 1
ATOM 1266 O O . THR B 1 40 ? -4.922 7.141 19.062 1 59.41 40 THR B O 1
ATOM 1269 N N . ILE B 1 41 ? -3.766 8.875 18.375 1 60.47 41 ILE B N 1
ATOM 1270 C CA . ILE B 1 41 ? -4.027 8.594 16.969 1 60.47 41 ILE B CA 1
ATOM 1271 C C . ILE B 1 41 ? -3.283 7.324 16.547 1 60.47 41 ILE B C 1
ATOM 1273 O O . ILE B 1 41 ? -3.73 6.598 15.656 1 60.47 41 ILE B O 1
ATOM 1277 N N . GLU B 1 42 ? -2.24 6.996 17.266 1 64 42 GLU B N 1
ATOM 1278 C CA . GLU B 1 42 ? -1.471 5.824 16.844 1 64 42 GLU B CA 1
ATOM 1279 C C . GLU B 1 42 ? -2.342 4.57 16.828 1 64 42 GLU B C 1
ATOM 1281 O O . GLU B 1 42 ? -2.225 3.742 15.922 1 64 42 GLU B O 1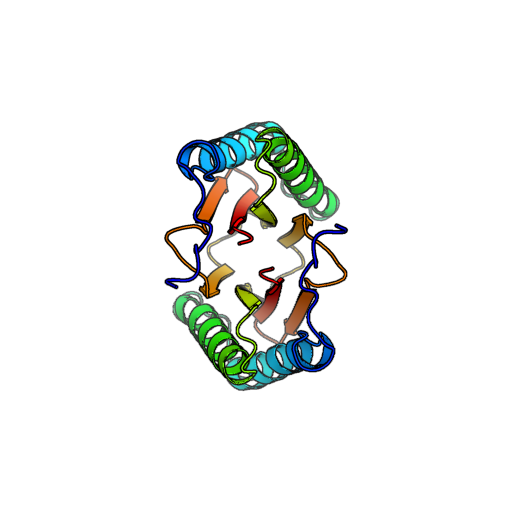
ATOM 1286 N N . ASP B 1 43 ? -3.453 4.715 17.5 1 79.94 43 ASP B N 1
ATOM 1287 C CA . ASP B 1 43 ? -4.254 3.504 17.625 1 79.94 43 ASP B CA 1
ATOM 1288 C C . ASP B 1 43 ? -5.402 3.484 16.625 1 79.94 43 ASP B C 1
ATOM 1290 O O . ASP B 1 43 ? -5.93 2.42 16.297 1 79.94 43 ASP B O 1
ATOM 1294 N N . SER B 1 44 ? -5.613 4.656 16.047 1 87 44 SER B N 1
ATOM 1295 C CA . SER B 1 44 ? -6.824 4.691 15.227 1 87 44 SER B CA 1
ATOM 1296 C C . SER B 1 44 ? -6.598 4.023 13.875 1 87 44 SER B C 1
ATOM 1298 O O . SER B 1 44 ? -7.477 3.322 13.367 1 87 44 SER B O 1
ATOM 1300 N N . SER B 1 45 ? -5.438 4.277 13.359 1 92.62 45 SER B N 1
ATOM 1301 C CA . SER B 1 45 ? -5.195 3.688 12.047 1 92.62 45 SER B CA 1
ATOM 1302 C C . SER B 1 45 ? -5.094 2.168 12.133 1 92.62 45 SER B C 1
ATOM 1304 O O . SER B 1 45 ? -5.527 1.462 11.219 1 92.62 45 SER B O 1
ATOM 1306 N N . VAL B 1 46 ? -4.605 1.701 13.195 1 94 46 VAL B N 1
ATOM 1307 C CA . VAL B 1 46 ? -4.488 0.261 13.406 1 94 46 VAL B CA 1
ATOM 1308 C C . VAL B 1 46 ? -5.875 -0.359 13.531 1 94 46 VAL B C 1
ATOM 1310 O O . VAL B 1 46 ? -6.164 -1.384 12.914 1 94 46 VAL B O 1
ATOM 1313 N N . VAL B 1 47 ? -6.66 0.269 14.281 1 94.81 47 VAL B N 1
ATOM 1314 C CA . VAL B 1 47 ? -8.023 -0.213 14.5 1 94.81 47 VAL B CA 1
ATOM 1315 C C . VAL B 1 47 ? -8.789 -0.217 13.18 1 94.81 47 VAL B C 1
ATOM 1317 O O . VAL B 1 47 ? -9.477 -1.188 12.859 1 94.81 47 VAL B O 1
ATOM 1320 N N . VAL B 1 48 ? -8.625 0.838 12.43 1 96.75 48 VAL B N 1
ATOM 1321 C CA . VAL B 1 48 ? -9.289 0.938 11.133 1 96.75 48 VAL B CA 1
ATOM 1322 C C . VAL B 1 48 ? -8.773 -0.165 10.211 1 96.75 48 VAL B C 1
ATOM 1324 O O . VAL B 1 48 ? -9.57 -0.861 9.57 1 96.75 48 VAL B O 1
ATOM 1327 N N . ALA B 1 49 ? -7.52 -0.377 10.188 1 97.5 49 ALA B N 1
ATOM 1328 C CA . ALA B 1 49 ? -6.926 -1.395 9.328 1 97.5 49 ALA B CA 1
ATOM 1329 C C . ALA B 1 49 ? -7.41 -2.789 9.711 1 97.5 49 ALA B C 1
ATOM 1331 O O . ALA B 1 49 ? -7.727 -3.604 8.836 1 97.5 49 ALA B O 1
ATOM 1332 N N . GLU B 1 50 ? -7.48 -3.033 10.93 1 97.38 50 GLU B N 1
ATOM 1333 C CA . GLU B 1 50 ? -7.93 -4.336 11.414 1 97.38 50 GLU B CA 1
ATOM 1334 C C . GLU B 1 50 ? -9.391 -4.582 11.055 1 97.38 50 GLU B C 1
ATOM 1336 O O . GLU B 1 50 ? -9.766 -5.691 10.664 1 97.38 50 GLU B O 1
ATOM 1341 N N . ALA B 1 51 ? -10.164 -3.592 11.242 1 98.12 51 ALA B N 1
ATOM 1342 C CA . ALA B 1 51 ? -11.578 -3.709 10.891 1 98.12 51 ALA B CA 1
ATOM 1343 C C . ALA B 1 51 ? -11.758 -3.994 9.398 1 98.12 51 ALA B C 1
ATOM 1345 O O . ALA B 1 51 ? -12.57 -4.84 9.016 1 98.12 51 ALA B O 1
ATOM 1346 N N . ILE B 1 52 ? -10.992 -3.289 8.57 1 98.56 52 ILE B N 1
ATOM 1347 C CA . ILE B 1 52 ? -11.039 -3.506 7.125 1 98.56 52 ILE B CA 1
ATOM 1348 C C . ILE B 1 52 ? -10.602 -4.93 6.805 1 98.56 52 ILE B C 1
ATOM 1350 O O . ILE B 1 52 ? -11.258 -5.633 6.035 1 98.56 52 ILE B O 1
ATOM 1354 N N . ARG B 1 53 ? -9.539 -5.312 7.434 1 98.06 53 ARG B N 1
ATOM 1355 C CA . ARG B 1 53 ? -9.008 -6.656 7.219 1 98.06 53 ARG B CA 1
ATOM 1356 C C . ARG B 1 53 ? -10.062 -7.715 7.531 1 98.06 53 ARG B C 1
ATOM 1358 O O . ARG B 1 53 ? -10.242 -8.664 6.766 1 98.06 53 ARG B O 1
ATOM 1365 N N . ASN B 1 54 ? -10.727 -7.555 8.625 1 98.19 54 ASN B N 1
ATOM 1366 C CA . ASN B 1 54 ? -11.75 -8.516 9.031 1 98.19 54 ASN B CA 1
ATOM 1367 C C . ASN B 1 54 ? -12.891 -8.586 8.023 1 98.19 54 ASN B C 1
ATOM 1369 O O . ASN B 1 54 ? -13.375 -9.672 7.715 1 98.19 54 ASN B O 1
ATOM 1373 N N . ARG B 1 55 ? -13.297 -7.453 7.469 1 98.38 55 ARG B N 1
ATOM 1374 C CA . ARG B 1 55 ? -14.344 -7.426 6.453 1 98.38 55 ARG B CA 1
ATOM 1375 C C . ARG B 1 55 ? -13.891 -8.125 5.18 1 98.38 55 ARG B C 1
ATOM 1377 O O . ARG B 1 55 ? -14.672 -8.812 4.523 1 98.38 55 ARG B O 1
ATOM 1384 N N . LEU B 1 56 ? -12.656 -7.949 4.828 1 98.06 56 LEU B N 1
ATOM 1385 C CA . LEU B 1 56 ? -12.117 -8.578 3.629 1 98.06 56 LEU B CA 1
ATOM 1386 C C . LEU B 1 56 ? -12.078 -10.102 3.785 1 98.06 56 LEU B C 1
ATOM 1388 O O . LEU B 1 56 ? -12.367 -10.828 2.836 1 98.06 56 LEU B O 1
ATOM 1392 N N . LYS B 1 57 ? -11.68 -10.539 4.98 1 96.88 57 LYS B N 1
ATOM 1393 C CA . LYS B 1 57 ? -11.672 -11.977 5.258 1 96.88 57 LYS B CA 1
ATOM 1394 C C . LYS B 1 57 ? -13.055 -12.586 5.055 1 96.88 57 LYS B C 1
ATOM 1396 O O . LYS B 1 57 ? -13.18 -13.703 4.547 1 96.88 57 LYS B O 1
ATOM 1401 N N . ASP B 1 58 ? -14.031 -11.828 5.344 1 97.25 58 ASP B N 1
ATOM 1402 C CA . ASP B 1 58 ? -15.414 -12.305 5.281 1 97.25 58 ASP B C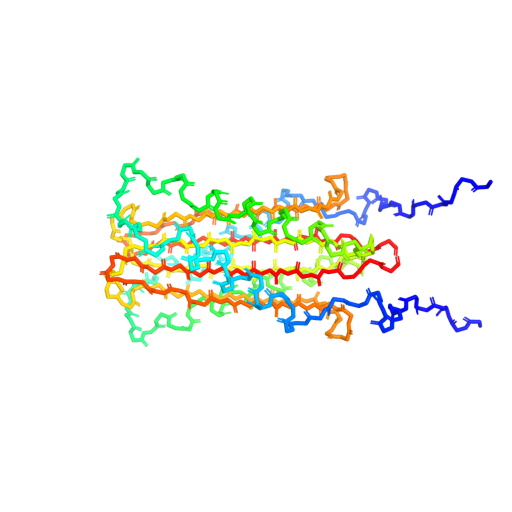A 1
ATOM 1403 C C . ASP B 1 58 ? -15.875 -12.453 3.834 1 97.25 58 ASP B C 1
ATOM 1405 O O . ASP B 1 58 ? -16.891 -13.102 3.566 1 97.25 58 ASP B O 1
ATOM 1409 N N . LEU B 1 59 ? -15.195 -11.836 2.885 1 96 59 LEU B N 1
ATOM 1410 C CA . LEU B 1 59 ? -15.555 -11.984 1.479 1 96 59 LEU B CA 1
ATOM 1411 C C . LEU B 1 59 ? -15.281 -13.406 0.995 1 96 59 LEU B C 1
ATOM 1413 O O . LEU B 1 59 ? -15.805 -13.82 -0.04 1 96 59 LEU B O 1
ATOM 1417 N N . ASN B 1 60 ? -14.406 -14.172 1.65 1 94.94 60 ASN B N 1
ATOM 1418 C CA . ASN B 1 60 ? -14.078 -15.562 1.356 1 94.94 60 ASN B CA 1
ATOM 1419 C C . ASN B 1 60 ? -13.609 -15.734 -0.085 1 94.94 60 ASN B C 1
ATOM 1421 O O . ASN B 1 60 ? -14.141 -16.562 -0.823 1 94.94 60 ASN B O 1
ATOM 1425 N N . LEU B 1 61 ? -12.602 -14.961 -0.466 1 95.44 61 LEU B N 1
ATOM 1426 C CA . LEU B 1 61 ? -11.922 -15.086 -1.749 1 95.44 61 LEU B CA 1
ATOM 1427 C C . LEU B 1 61 ? -10.508 -15.641 -1.562 1 95.44 61 LEU B C 1
ATOM 1429 O O . LEU B 1 61 ? -9.555 -14.883 -1.435 1 95.44 61 LEU B O 1
ATOM 1433 N N . PRO B 1 62 ? -10.312 -16.922 -1.655 1 92.75 62 PRO B N 1
ATOM 1434 C CA . PRO B 1 62 ? -9.078 -17.562 -1.2 1 92.75 62 PRO B CA 1
ATOM 1435 C C . PRO B 1 62 ? -7.898 -17.328 -2.139 1 92.75 62 PRO B C 1
ATOM 1437 O O . PRO B 1 62 ? -6.746 -17.531 -1.754 1 92.75 62 PRO B O 1
ATOM 1440 N N . ARG B 1 63 ? -8.156 -16.875 -3.301 1 93.19 63 ARG B N 1
ATOM 1441 C CA . ARG B 1 63 ? -7.066 -16.688 -4.246 1 93.19 63 ARG B CA 1
ATOM 1442 C C . ARG B 1 63 ? -6.586 -15.242 -4.25 1 93.19 63 ARG B C 1
ATOM 1444 O O . ARG B 1 63 ? -5.809 -14.844 -5.117 1 93.19 63 ARG B O 1
ATOM 1451 N N . TYR B 1 64 ? -7.086 -14.531 -3.326 1 96.38 64 TYR B N 1
ATOM 1452 C CA . TYR B 1 64 ? -6.641 -13.141 -3.24 1 96.38 64 TYR B CA 1
ATOM 1453 C C . TYR B 1 64 ? -5.773 -12.922 -2.006 1 96.38 64 TYR B C 1
ATOM 1455 O O . TYR B 1 64 ? -6.09 -13.422 -0.921 1 96.38 64 TYR B O 1
ATOM 1463 N N . LYS B 1 65 ? -4.684 -12.273 -2.191 1 97.25 65 LYS B N 1
ATOM 1464 C CA . LYS B 1 65 ? -3.908 -11.633 -1.13 1 97.25 65 LYS B CA 1
ATOM 1465 C C . LYS B 1 65 ? -4.293 -10.164 -0.975 1 97.25 65 LYS B C 1
ATOM 1467 O O . LYS B 1 65 ? -4.523 -9.469 -1.966 1 97.25 65 LYS B O 1
ATOM 1472 N N . TYR B 1 66 ? -4.328 -9.695 0.265 1 98.31 66 TYR B N 1
ATOM 1473 C CA . TYR B 1 66 ? -4.758 -8.32 0.489 1 98.31 66 TYR B CA 1
ATOM 1474 C C . TYR B 1 66 ? -3.662 -7.508 1.166 1 98.31 66 TYR B C 1
ATOM 1476 O O . TYR B 1 66 ? -2.965 -8.008 2.051 1 98.31 66 TYR B O 1
ATOM 1484 N N . ILE B 1 67 ? -3.561 -6.27 0.8 1 98.44 67 ILE B N 1
ATOM 1485 C CA . ILE B 1 67 ? -2.811 -5.23 1.492 1 98.44 67 ILE B CA 1
ATOM 1486 C C . ILE B 1 67 ? -3.742 -4.078 1.863 1 98.44 67 ILE B C 1
ATOM 1488 O O . ILE B 1 67 ? -4.473 -3.564 1.013 1 98.44 67 ILE B O 1
ATOM 1492 N N . VAL B 1 68 ? -3.742 -3.777 3.1 1 98.5 68 VAL B N 1
ATOM 1493 C CA . VAL B 1 68 ? -4.523 -2.645 3.582 1 98.5 68 VAL B CA 1
ATOM 1494 C C . VAL B 1 68 ? -3.588 -1.542 4.07 1 98.5 68 VAL B C 1
ATOM 1496 O O . VAL B 1 68 ? -2.697 -1.791 4.887 1 98.5 68 VAL B O 1
ATOM 1499 N N . LYS B 1 69 ? -3.74 -0.375 3.564 1 97.12 69 LYS B N 1
ATOM 1500 C CA . LYS B 1 69 ? -2.979 0.79 4.008 1 97.12 69 LYS B CA 1
ATOM 1501 C C . LYS B 1 69 ? -3.906 1.896 4.5 1 97.12 69 LYS B C 1
ATOM 1503 O O . LYS B 1 69 ? -4.852 2.279 3.807 1 97.12 69 LYS B O 1
ATOM 1508 N N . VAL B 1 70 ? -3.633 2.383 5.656 1 96.12 70 VAL B N 1
ATOM 1509 C CA . VAL B 1 70 ? -4.438 3.443 6.254 1 96.12 70 VAL B CA 1
ATOM 1510 C C . VAL B 1 70 ? -3.533 4.594 6.688 1 96.12 70 VAL B C 1
ATOM 1512 O O . VAL B 1 70 ? -2.502 4.375 7.328 1 96.12 70 VAL B O 1
ATOM 1515 N N . ILE B 1 71 ? -3.918 5.781 6.285 1 92.19 71 ILE B N 1
ATOM 1516 C CA . ILE B 1 71 ? -3.258 7.012 6.707 1 92.19 71 ILE B CA 1
ATOM 1517 C C . ILE B 1 71 ? -4.262 7.922 7.414 1 92.19 71 ILE B C 1
ATOM 1519 O O . ILE B 1 71 ? -5.324 8.227 6.871 1 92.19 71 ILE B O 1
ATOM 1523 N N . ILE B 1 72 ? -3.957 8.344 8.562 1 89.56 72 ILE B N 1
ATOM 1524 C CA . ILE B 1 72 ? -4.777 9.312 9.289 1 89.56 72 ILE B CA 1
ATOM 1525 C C . ILE B 1 72 ? -3.93 10.523 9.672 1 89.56 72 ILE B C 1
ATOM 1527 O O . ILE B 1 72 ? -2.836 10.375 10.227 1 89.56 72 ILE B O 1
ATOM 1531 N N . ALA B 1 73 ? -4.414 11.664 9.367 1 85.06 73 ALA B N 1
ATOM 1532 C CA . ALA B 1 73 ? -3.68 12.898 9.641 1 85.06 73 ALA B CA 1
ATOM 1533 C C . ALA B 1 73 ? -4.625 14.008 10.102 1 85.06 73 ALA B C 1
ATOM 1535 O O . ALA B 1 73 ? -5.836 13.922 9.898 1 85.06 73 ALA B O 1
ATOM 1536 N N . GLU B 1 74 ? -3.971 14.953 10.742 1 81.62 74 GLU B N 1
ATOM 1537 C CA . GLU B 1 74 ? -4.742 16.109 11.156 1 81.62 74 GLU B CA 1
ATOM 1538 C C . GLU B 1 74 ? -5.25 16.891 9.945 1 81.62 74 GLU B C 1
ATOM 1540 O O . GLU B 1 74 ? -4.531 17.062 8.953 1 81.62 74 GLU B O 1
ATOM 1545 N N . GLN B 1 75 ? -6.527 17.094 9.969 1 73.56 75 GLN B N 1
ATOM 1546 C CA . GLN B 1 75 ? -7.105 17.922 8.906 1 73.56 75 GLN B CA 1
ATOM 1547 C C . GLN B 1 75 ? -6.52 19.328 8.914 1 73.56 75 GLN B C 1
ATOM 1549 O O . GLN B 1 75 ? -7.066 20.234 9.555 1 73.56 75 GLN B O 1
ATOM 1554 N N . ARG B 1 76 ? -5.113 19.359 8.797 1 62.72 76 ARG B N 1
ATOM 1555 C CA . ARG B 1 76 ? -4.57 20.703 8.656 1 62.72 76 ARG B CA 1
ATOM 1556 C C . ARG B 1 76 ? -4.082 20.953 7.23 1 62.72 76 ARG B C 1
ATOM 1558 O O . ARG B 1 76 ? -3.605 20.031 6.562 1 62.72 76 ARG B O 1
ATOM 1565 N N . GLY B 1 77 ? -4.418 21.75 6.488 1 56.84 77 G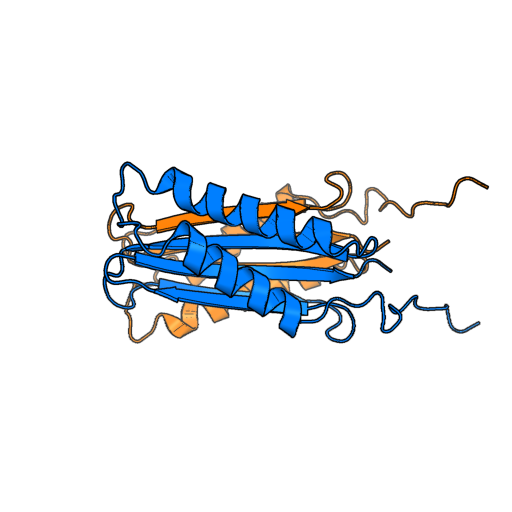LY B N 1
ATOM 1566 C CA . GLY B 1 77 ? -4.031 22.203 5.164 1 56.84 77 GLY B CA 1
ATOM 1567 C C . GLY B 1 77 ? -3.352 21.141 4.336 1 56.84 77 GLY B C 1
ATOM 1568 O O . GLY B 1 77 ? -3.029 20.062 4.848 1 56.84 77 GLY B O 1
ATOM 1569 N N . GLN B 1 78 ? -3.221 21.016 2.908 1 57.53 78 GLN B N 1
ATOM 1570 C CA . GLN B 1 78 ? -2.887 20.281 1.69 1 57.53 78 GLN B CA 1
ATOM 1571 C C . GLN B 1 78 ? -1.459 19.75 1.746 1 57.53 78 GLN B C 1
ATOM 1573 O O . GLN B 1 78 ? -0.895 19.359 0.72 1 57.53 78 GLN B O 1
ATOM 1578 N N . GLY B 1 79 ? -0.852 19.516 2.955 1 65.12 79 GLY B N 1
ATOM 1579 C CA . GLY B 1 79 ? 0.592 19.406 2.816 1 65.12 79 GLY B CA 1
ATOM 1580 C C . GLY B 1 79 ? 1.062 17.969 2.611 1 65.12 79 GLY B C 1
ATOM 1581 O O . GLY B 1 79 ? 2.16 17.609 3.039 1 65.12 79 GLY B O 1
ATOM 1582 N N . MET B 1 80 ? 0.269 16.953 2.014 1 77.44 80 MET B N 1
ATOM 1583 C CA . MET B 1 80 ? 0.761 15.594 1.814 1 77.44 80 MET B CA 1
ATOM 1584 C C . MET B 1 80 ? 0.519 15.133 0.382 1 77.44 80 MET B C 1
ATOM 1586 O O . MET B 1 80 ? -0.549 15.375 -0.182 1 77.44 80 MET B O 1
ATOM 1590 N N . ASN B 1 81 ? 1.493 14.617 -0.222 1 85 81 ASN B N 1
ATOM 1591 C CA . ASN B 1 81 ? 1.388 13.961 -1.521 1 85 81 ASN B CA 1
ATOM 1592 C C . ASN B 1 81 ? 1.501 12.438 -1.394 1 85 81 ASN B C 1
ATOM 1594 O O . ASN B 1 81 ? 2.5 11.93 -0.882 1 85 81 ASN B O 1
ATOM 1598 N N . VAL B 1 82 ? 0.382 11.797 -1.792 1 87.81 82 VAL B N 1
ATOM 1599 C CA . VAL B 1 82 ? 0.359 10.344 -1.701 1 87.81 82 VAL B CA 1
ATOM 1600 C C . VAL B 1 82 ? 0.25 9.742 -3.1 1 87.81 82 VAL B C 1
ATOM 1602 O O . VAL B 1 82 ? -0.607 10.141 -3.891 1 87.81 82 VAL B O 1
ATOM 1605 N N . THR B 1 83 ? 1.181 8.867 -3.42 1 92 83 THR B N 1
ATOM 1606 C CA . THR B 1 83 ? 1.164 8.18 -4.703 1 92 83 THR B CA 1
ATOM 1607 C C . THR B 1 83 ? 1.265 6.668 -4.512 1 92 83 THR B C 1
ATOM 1609 O O . THR B 1 83 ? 2.049 6.191 -3.688 1 92 83 THR B O 1
ATOM 1612 N N . ALA B 1 84 ? 0.375 5.984 -5.234 1 93 84 ALA B N 1
ATOM 1613 C CA . ALA B 1 84 ? 0.483 4.527 -5.324 1 93 84 ALA B CA 1
ATOM 1614 C C . ALA B 1 84 ? 0.67 4.078 -6.77 1 93 84 ALA B C 1
ATOM 1616 O O . ALA B 1 84 ? -0.018 4.562 -7.668 1 93 84 ALA B O 1
ATOM 1617 N N . SER B 1 85 ? 1.662 3.297 -6.957 1 94 85 SER B N 1
ATOM 1618 C CA . SER B 1 85 ? 1.911 2.705 -8.266 1 94 85 SER B CA 1
ATOM 1619 C C . SER B 1 85 ? 1.904 1.181 -8.195 1 94 85 SER B C 1
ATOM 1621 O O . SER B 1 85 ? 2.484 0.595 -7.281 1 94 85 SER B O 1
ATOM 1623 N N . CYS B 1 86 ? 1.192 0.543 -9.141 1 94.38 86 CYS B N 1
ATOM 1624 C CA . CYS B 1 86 ? 1.041 -0.907 -9.125 1 94.38 86 CYS B CA 1
ATOM 1625 C C . CYS B 1 86 ? 1.537 -1.523 -10.43 1 94.38 86 CYS B C 1
ATOM 1627 O O . CYS B 1 86 ? 1.246 -1.013 -11.508 1 94.38 86 CYS B O 1
ATOM 1629 N N . MET B 1 87 ? 2.277 -2.541 -10.305 1 95.06 87 MET B N 1
ATOM 1630 C CA . MET B 1 87 ? 2.744 -3.346 -11.43 1 95.06 87 MET B CA 1
ATOM 1631 C C . MET B 1 87 ? 2.16 -4.75 -11.375 1 95.06 87 MET B C 1
ATOM 1633 O O . MET B 1 87 ? 2.789 -5.668 -10.844 1 95.06 87 MET B O 1
ATOM 1637 N N . TRP B 1 88 ? 0.904 -4.914 -11.906 1 94.94 88 TRP B N 1
ATOM 1638 C CA . TRP B 1 88 ? 0.14 -6.156 -11.82 1 94.94 88 TRP B CA 1
ATOM 1639 C C . TRP B 1 88 ? -0.838 -6.27 -12.984 1 94.94 88 TRP B C 1
ATOM 1641 O O . TRP B 1 88 ? -0.776 -5.488 -13.938 1 94.94 88 TRP B O 1
ATOM 1651 N N . ASP B 1 89 ? -1.588 -7.32 -13.07 1 92.31 89 ASP B N 1
ATOM 1652 C CA . ASP B 1 89 ? -2.609 -7.531 -14.086 1 92.31 89 ASP B CA 1
ATOM 1653 C C . ASP B 1 89 ? -3.92 -6.848 -13.703 1 92.31 89 ASP B C 1
ATOM 1655 O O . ASP B 1 89 ? -4.629 -7.309 -12.812 1 92.31 89 ASP B O 1
ATOM 1659 N N . PRO B 1 90 ? -4.281 -5.789 -14.406 1 92.19 90 PRO B N 1
ATOM 1660 C CA . PRO B 1 90 ? -5.469 -5.02 -14.031 1 92.19 90 PRO B CA 1
ATOM 1661 C C . PRO B 1 90 ? -6.766 -5.797 -14.234 1 92.19 90 PRO B C 1
ATOM 1663 O O . PRO B 1 90 ? -7.824 -5.379 -13.766 1 92.19 90 PRO B O 1
ATOM 1666 N N . ASP B 1 91 ? -6.703 -6.914 -14.906 1 91.06 91 ASP B N 1
ATOM 1667 C CA . ASP B 1 91 ? -7.906 -7.715 -15.117 1 91.06 91 ASP B CA 1
ATOM 1668 C C . ASP B 1 91 ? -8.234 -8.555 -13.883 1 91.06 91 ASP B C 1
ATOM 1670 O O . ASP B 1 91 ? -9.375 -8.977 -13.703 1 91.06 91 ASP B O 1
ATOM 1674 N N . THR B 1 92 ? -7.254 -8.883 -13.109 1 93.38 92 THR B N 1
ATOM 1675 C CA . THR B 1 92 ? -7.469 -9.789 -11.984 1 93.38 92 THR B CA 1
ATOM 1676 C C . THR B 1 92 ? -7.199 -9.078 -10.664 1 93.38 92 THR B C 1
ATOM 1678 O O . THR B 1 92 ? -7.836 -9.375 -9.648 1 93.38 92 THR B O 1
ATOM 1681 N N . ASP B 1 93 ? -6.27 -8.141 -10.68 1 96.5 93 ASP B N 1
ATOM 1682 C CA . ASP B 1 93 ? -5.902 -7.398 -9.477 1 96.5 93 ASP B CA 1
ATOM 1683 C C . ASP B 1 93 ? -6.676 -6.082 -9.383 1 96.5 93 ASP B C 1
ATOM 1685 O O . ASP B 1 93 ? -7.16 -5.57 -10.398 1 96.5 93 ASP B O 1
ATOM 1689 N N . SER B 1 94 ? -6.883 -5.574 -8.195 1 97.19 94 SER B N 1
ATOM 1690 C CA . SER B 1 94 ? -7.66 -4.355 -8.016 1 97.19 94 SER B CA 1
ATOM 1691 C C . SER B 1 94 ? -7.121 -3.523 -6.855 1 97.19 94 SER B C 1
ATOM 1693 O O . SER B 1 94 ? -6.547 -4.066 -5.91 1 97.19 94 SER B O 1
ATOM 1695 N N . ALA B 1 95 ? -7.262 -2.273 -7.004 1 98 95 ALA B N 1
ATOM 1696 C CA . ALA B 1 95 ? -7.039 -1.324 -5.914 1 98 95 ALA B CA 1
ATOM 1697 C C . ALA B 1 95 ? -8.266 -0.44 -5.703 1 98 95 ALA B C 1
ATOM 1699 O O . ALA B 1 95 ? -8.836 0.08 -6.664 1 98 95 ALA B O 1
ATOM 1700 N N . VAL B 1 96 ? -8.695 -0.298 -4.48 1 98.06 96 VAL B N 1
ATOM 1701 C CA . VAL B 1 96 ? -9.781 0.616 -4.145 1 98.06 96 VAL B CA 1
ATOM 1702 C C . VAL B 1 96 ? -9.367 1.508 -2.977 1 98.06 96 VAL B C 1
ATOM 1704 O O . VAL B 1 96 ? -8.688 1.055 -2.053 1 98.06 96 VAL B O 1
ATOM 1707 N N . SER B 1 97 ? -9.727 2.766 -3.037 1 97.81 97 SER B N 1
ATOM 1708 C CA . SER B 1 97 ? -9.383 3.703 -1.973 1 97.81 97 SER B CA 1
ATOM 1709 C C . SER B 1 97 ? -10.578 4.551 -1.569 1 97.81 97 SER B C 1
ATOM 1711 O O . SER B 1 97 ? -11.57 4.617 -2.297 1 97.81 97 SER B O 1
ATOM 1713 N N . HIS B 1 98 ? -10.5 5.066 -0.436 1 97.62 98 HIS B N 1
ATOM 1714 C CA . HIS B 1 98 ? -11.5 5.98 0.102 1 97.62 98 HIS B CA 1
ATOM 1715 C C . HIS B 1 98 ? -10.852 7.059 0.963 1 97.62 98 HIS B C 1
ATOM 1717 O O . HIS B 1 98 ? -9.984 6.762 1.793 1 97.62 98 HIS B O 1
ATOM 1723 N N . LEU B 1 99 ? -11.188 8.258 0.591 1 95.06 99 LEU B N 1
ATOM 1724 C CA . LEU B 1 99 ? -10.812 9.391 1.425 1 95.06 99 LEU B CA 1
ATOM 1725 C C . LEU B 1 99 ? -11.961 9.797 2.344 1 95.06 99 LEU B C 1
ATOM 1727 O O . LEU B 1 99 ? -13.047 10.125 1.875 1 95.06 99 LEU B O 1
ATOM 1731 N N . TYR B 1 100 ? -11.609 9.75 3.609 1 95.56 100 TYR B N 1
ATOM 1732 C CA . TYR B 1 100 ? -12.578 10.156 4.625 1 95.56 100 TYR B CA 1
ATOM 1733 C C . TYR B 1 100 ? -12.117 11.422 5.344 1 95.56 100 TYR B C 1
ATOM 1735 O O . TYR B 1 100 ? -10.922 11.578 5.629 1 95.56 100 TYR B O 1
ATOM 1743 N N . THR B 1 101 ? -13.133 12.281 5.535 1 91.62 101 THR B N 1
ATOM 1744 C CA . THR B 1 101 ? -12.812 13.469 6.324 1 91.62 101 THR B CA 1
ATOM 1745 C C . THR B 1 101 ? -13.922 13.773 7.324 1 91.62 101 THR B C 1
ATOM 1747 O O . THR B 1 101 ? -15.102 13.516 7.055 1 91.62 101 THR B O 1
ATOM 1750 N N . ASN B 1 102 ? -13.484 14.164 8.477 1 89.75 102 ASN B N 1
ATOM 1751 C CA . ASN B 1 102 ? -14.375 14.875 9.391 1 89.75 102 ASN B CA 1
ATOM 1752 C C . ASN B 1 102 ? -13.82 16.25 9.766 1 89.75 102 ASN B C 1
ATOM 1754 O O . ASN B 1 102 ? -12.945 16.781 9.086 1 89.75 102 ASN B O 1
ATOM 1758 N N . ASN B 1 103 ? -14.289 16.922 10.773 1 87.94 103 ASN B N 1
ATOM 1759 C CA . ASN B 1 103 ? -13.867 18.281 11.102 1 87.94 103 ASN B CA 1
ATOM 1760 C C . ASN B 1 103 ? -12.461 18.312 11.695 1 87.94 103 ASN B C 1
ATOM 1762 O O . ASN B 1 103 ? -11.844 19.375 11.789 1 87.94 103 ASN B O 1
ATOM 1766 N N . HIS B 1 104 ? -11.891 17.172 12.094 1 86.31 104 HIS B N 1
ATOM 1767 C CA . HIS B 1 104 ? -10.664 17.125 12.883 1 86.31 104 HIS B CA 1
ATOM 1768 C C . HIS B 1 104 ? -9.555 16.391 12.148 1 86.31 104 HIS B C 1
ATOM 1770 O O . HIS B 1 104 ? -8.367 16.672 12.344 1 86.31 104 HIS B O 1
ATOM 1776 N N . LEU B 1 105 ? -9.977 15.391 11.289 1 87.56 105 LEU B N 1
ATOM 1777 C CA . LEU B 1 105 ? -8.945 14.555 10.695 1 87.56 105 LEU B CA 1
ATOM 1778 C C . LEU B 1 105 ? -9.328 14.148 9.273 1 87.56 105 LEU B C 1
ATOM 1780 O O . LEU B 1 105 ? -10.492 14.281 8.883 1 87.56 105 LEU B O 1
ATOM 1784 N N . TYR B 1 106 ? -8.383 13.742 8.523 1 89.94 106 TYR B N 1
ATOM 1785 C CA . TYR B 1 106 ? -8.664 13.008 7.301 1 89.94 106 TYR B CA 1
ATOM 1786 C C . TYR B 1 106 ? -8.016 11.625 7.332 1 89.94 106 TYR B C 1
ATOM 1788 O O . TYR B 1 106 ? -7.059 11.398 8.078 1 89.94 106 TYR B O 1
ATOM 1796 N N . CYS B 1 107 ? -8.594 10.75 6.672 1 92.5 107 CYS B N 1
ATOM 1797 C CA . CYS B 1 107 ? -8.133 9.367 6.57 1 92.5 107 CYS B CA 1
ATOM 1798 C C . CYS B 1 107 ? -8.18 8.883 5.125 1 92.5 107 CYS B C 1
ATOM 1800 O O . CYS B 1 107 ? -9.211 9 4.457 1 92.5 107 CYS B O 1
ATOM 1802 N N . GLU B 1 108 ? -7.082 8.438 4.688 1 94.38 108 GLU B N 1
ATOM 1803 C CA . GLU B 1 108 ? -7.062 7.691 3.432 1 94.38 108 GLU B CA 1
ATOM 1804 C C . GLU B 1 108 ? -6.844 6.199 3.676 1 94.38 108 GLU B C 1
ATOM 1806 O O . GLU B 1 108 ? -5.871 5.809 4.324 1 94.38 108 GLU B O 1
ATOM 1811 N N . ALA B 1 109 ? -7.766 5.473 3.238 1 97.38 109 ALA B N 1
ATOM 1812 C CA . ALA B 1 109 ? -7.656 4.016 3.311 1 97.38 109 ALA B CA 1
ATOM 1813 C C . ALA B 1 109 ? -7.617 3.398 1.916 1 97.38 109 ALA B C 1
ATOM 1815 O O . ALA B 1 109 ? -8.352 3.83 1.021 1 97.38 109 ALA B O 1
ATOM 1816 N N . ILE B 1 110 ? -6.785 2.439 1.752 1 98.31 110 ILE B N 1
ATOM 1817 C CA . ILE B 1 110 ? -6.664 1.771 0.462 1 98.31 110 ILE B CA 1
ATOM 1818 C C . ILE B 1 110 ? -6.559 0.261 0.672 1 98.31 110 ILE B C 1
ATOM 1820 O O . ILE B 1 110 ? -5.918 -0.195 1.622 1 98.31 110 ILE B O 1
ATOM 1824 N N . VAL B 1 111 ? -7.207 -0.479 -0.17 1 98.62 111 VAL B N 1
ATOM 1825 C CA . VAL B 1 111 ? -7.062 -1.928 -0.256 1 98.62 111 VAL B CA 1
ATOM 1826 C C . VAL B 1 111 ? -6.484 -2.311 -1.617 1 98.62 111 VAL B C 1
ATOM 1828 O O . VAL B 1 111 ? -6.977 -1.858 -2.656 1 98.62 111 VAL B O 1
ATOM 1831 N N . PHE B 1 112 ? -5.414 -3.055 -1.585 1 98.5 112 PHE B N 1
ATOM 1832 C CA . PHE B 1 112 ? -4.949 -3.764 -2.77 1 98.5 112 PHE B CA 1
ATOM 1833 C C . PHE B 1 112 ? -5.348 -5.234 -2.715 1 98.5 112 PHE B C 1
ATOM 1835 O O . PHE B 1 112 ? -5.023 -5.934 -1.754 1 98.5 112 PHE B O 1
ATOM 1842 N N . ALA B 1 113 ? -6.117 -5.652 -3.664 1 98.31 113 ALA B N 1
ATOM 1843 C CA . ALA B 1 113 ? -6.477 -7.059 -3.824 1 98.31 113 ALA B CA 1
ATOM 1844 C C . ALA B 1 113 ? -5.695 -7.699 -4.969 1 98.31 113 ALA B C 1
ATOM 1846 O O . ALA B 1 113 ? -5.914 -7.375 -6.137 1 98.31 113 ALA B O 1
ATOM 1847 N N . VAL B 1 114 ? -4.801 -8.648 -4.641 1 97.62 114 VAL B N 1
ATOM 1848 C CA . VAL B 1 114 ? -3.879 -9.227 -5.617 1 97.62 114 VAL B CA 1
ATOM 1849 C C . VAL B 1 114 ? -4.223 -10.695 -5.848 1 97.62 114 VAL B C 1
ATOM 1851 O O . VAL B 1 114 ? -4.141 -11.508 -4.922 1 97.62 114 VAL B O 1
ATOM 1854 N N . PHE B 1 115 ? -4.555 -11.023 -7.113 1 95.81 115 PHE B N 1
ATOM 1855 C CA . PHE B 1 115 ? -4.969 -12.375 -7.449 1 95.81 115 PHE B CA 1
ATOM 1856 C C . PHE B 1 115 ? -3.76 -13.297 -7.559 1 95.81 115 PHE B C 1
ATOM 1858 O O . PHE B 1 115 ? -2.752 -12.945 -8.172 1 95.81 115 PHE B O 1
ATOM 1865 N N . ASN B 1 116 ? -3.875 -14.438 -6.895 1 91.69 116 ASN B N 1
ATOM 1866 C CA . ASN B 1 116 ? -2.854 -15.477 -6.977 1 91.69 116 ASN B CA 1
ATOM 1867 C C . ASN B 1 116 ? -3.254 -16.578 -7.949 1 91.69 116 ASN B C 1
ATOM 1869 O O . ASN B 1 116 ? -4.266 -17.25 -7.75 1 9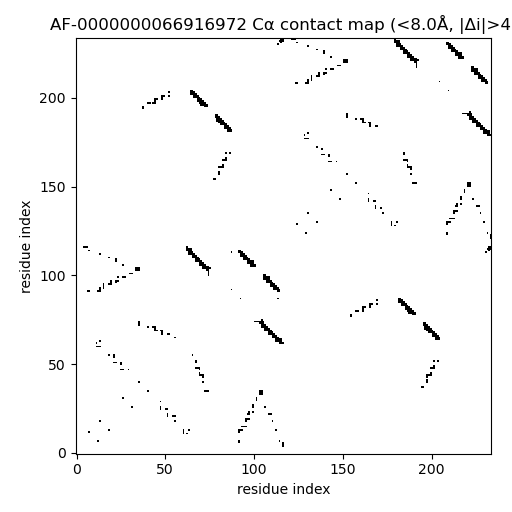1.69 116 ASN B O 1
ATOM 1873 N N . TYR B 1 117 ? -2.432 -16.656 -8.984 1 84.19 117 TYR B N 1
ATOM 1874 C CA . TYR B 1 117 ? -2.748 -17.609 -10.047 1 84.19 117 TYR B CA 1
ATOM 1875 C C . TYR B 1 117 ? -2.516 -19.047 -9.586 1 84.19 117 TYR B C 1
ATOM 1877 O O . TYR B 1 117 ? -1.633 -19.297 -8.766 1 84.19 117 TYR B O 1
#

Sequence (234 aa):
MDGFVLRPNIQEKFRSTIGKNILKEVCQELLHDKTFEIATIEDSSVVVAEAIRNRLKDLNLPRYKYIVKVIIAEQRGQGMNVTASCMWDPDTDSAVSHLYTNNHLYCEAIVFAVFNYMDGFVLRPNIQEKFRSTIGKNILKEVCQELLHDKTFEIATIEDSSVVVAEAIRNRLKDLNLPRYKYIVKVIIAEQRGQGMNVTASCMWDPDTDSAVSHLYTNNHLYCEAIVFAVFNY

Radius of gyration: 18.34 Å; Cα contacts (8 Å, |Δi|>4): 409; chains: 2; bounding box: 38×60×46 Å

pLDDT: mean 88.02, std 14.61, range [28.83, 98.75]